Protein AF-W4UXZ5-F1 (afdb_monomer_lite)

Secondary structure (DSSP, 8-state):
-PPPPP-----------SPPPHHHHHHHHHHHHHHHHHHHT--HHHHHHHHHHHHHHHHHHTTTHHHHHHT-HHHHHHHHHHHHHHHHHHHHHS-HHHHHHHHT-HHHHS-EEEETTEEEETHHHH---TT--SSPPPTTTTT--STT-GGGGTT--TTTTS-TTSPPPSS---GGGSTTHHHHHHHHHTTPPPPTT--SPPTTSPPTT---------

Organism: NCBI:txid1445607

pLDDT: mean 84.51, std 17.16, range [31.11, 98.69]

Radius of gyration: 17.21 Å; chains: 1; bounding box: 48×38×48 Å

Foldseek 3Di:
DDDDDDFDDDDDPDDDDDQDDLVRLLLVLLLLLLVLCVVLVADLVLSQQLSLLSSLLSNLLRQLVLVVLQQQQQSVVSNLVSLLLSLQLNLLSDFAVSNVVQVVDCLNSVQWADDPSDIDGPVCSVVVPSPDGPDDRRPCSPPRQNPQPCVVPVNDGPSHPVPPVHHGDDDRDGLVPDPCVVVVCCVRYVVHDHDPPNNDDDPPGDGRRPTDPPDPDD

Structure (mmCIF, N/CA/C/O backbone):
data_AF-W4UXZ5-F1
#
_entry.id   AF-W4UXZ5-F1
#
loop_
_atom_site.group_PDB
_atom_site.id
_atom_site.type_symbol
_atom_site.label_atom_id
_atom_site.label_alt_id
_atom_site.label_comp_id
_atom_site.label_asym_id
_atom_site.label_entity_id
_atom_site.label_seq_id
_atom_site.pdbx_PDB_ins_code
_atom_site.Cartn_x
_atom_site.Cartn_y
_atom_site.Cartn_z
_atom_site.occupancy
_atom_site.B_iso_or_equiv
_atom_site.auth_seq_id
_atom_site.auth_comp_id
_atom_site.auth_asym_id
_atom_site.auth_atom_id
_atom_site.pdbx_PDB_model_num
ATOM 1 N N . MET A 1 1 ? -25.018 14.908 -2.083 1.00 31.11 1 MET A N 1
ATOM 2 C CA . MET A 1 1 ? -24.731 15.399 -3.451 1.00 31.11 1 MET A CA 1
ATOM 3 C C . MET A 1 1 ? -23.305 15.010 -3.825 1.00 31.11 1 MET A C 1
ATOM 5 O O . MET A 1 1 ? -22.377 15.521 -3.211 1.00 31.11 1 MET A O 1
ATOM 9 N N . LYS A 1 2 ? -23.121 14.055 -4.749 1.00 39.56 2 LYS A N 1
ATOM 10 C CA . LYS A 1 2 ? -21.793 13.658 -5.254 1.00 39.56 2 LYS A CA 1
ATOM 11 C C . LYS A 1 2 ? -21.285 14.753 -6.199 1.00 39.56 2 LYS A C 1
ATOM 13 O O . LYS A 1 2 ? -21.978 15.087 -7.153 1.00 39.56 2 LYS A O 1
ATOM 18 N N . LYS A 1 3 ? -20.119 15.335 -5.908 1.00 39.62 3 LYS A N 1
ATOM 19 C CA . LYS A 1 3 ? -19.463 16.334 -6.764 1.00 39.62 3 LYS A CA 1
ATOM 20 C C . LYS A 1 3 ? -18.434 15.623 -7.642 1.00 39.62 3 LYS A C 1
ATOM 22 O O . LYS A 1 3 ? -17.560 14.938 -7.121 1.00 39.62 3 LYS A O 1
ATOM 27 N N . TYR A 1 4 ? -18.574 15.766 -8.956 1.00 56.88 4 TYR A N 1
ATOM 28 C CA . TYR A 1 4 ? -17.607 15.300 -9.947 1.00 56.88 4 TYR A CA 1
ATOM 29 C C . TYR A 1 4 ? -16.312 16.112 -9.814 1.00 56.88 4 TYR A C 1
ATOM 31 O O . TYR A 1 4 ? -16.353 17.342 -9.765 1.00 56.88 4 TYR A O 1
ATOM 39 N N . LEU A 1 5 ? -15.179 15.419 -9.695 1.00 53.44 5 LEU A N 1
ATOM 40 C CA . LEU A 1 5 ? -13.863 16.015 -9.481 1.00 53.44 5 LEU A CA 1
ATOM 41 C C . LEU A 1 5 ? -13.197 16.303 -10.836 1.00 53.44 5 LEU A C 1
ATOM 43 O O . LEU A 1 5 ? -13.046 15.403 -11.659 1.00 53.44 5 LEU A O 1
ATOM 47 N N . PHE A 1 6 ? -12.796 17.556 -11.053 1.00 45.31 6 PHE A N 1
ATOM 48 C CA . PHE A 1 6 ? -11.954 17.969 -12.177 1.00 45.31 6 PHE A CA 1
ATOM 49 C C . PHE A 1 6 ? -10.515 17.471 -11.965 1.00 45.31 6 PHE A C 1
ATOM 51 O O . PHE A 1 6 ? -9.917 17.724 -10.919 1.00 45.31 6 PHE A O 1
ATOM 58 N N . ILE A 1 7 ? -9.956 16.781 -12.963 1.00 52.97 7 ILE A N 1
ATOM 59 C CA . ILE A 1 7 ? -8.572 16.287 -12.955 1.00 52.97 7 ILE A CA 1
ATOM 60 C C . ILE A 1 7 ? -7.648 17.409 -13.441 1.00 52.97 7 ILE A C 1
ATOM 62 O O . ILE A 1 7 ? -7.669 17.774 -14.614 1.00 52.97 7 ILE A O 1
ATOM 66 N N . LEU A 1 8 ? -6.815 17.934 -12.541 1.00 47.16 8 LEU A N 1
ATOM 67 C CA . LEU A 1 8 ? -5.667 18.771 -12.883 1.00 47.16 8 LEU A CA 1
ATOM 68 C C . LEU A 1 8 ? -4.413 17.886 -12.846 1.00 47.16 8 LEU A C 1
ATOM 70 O O . LEU A 1 8 ? -4.026 17.403 -11.781 1.00 47.16 8 LEU A O 1
ATOM 74 N N . PHE A 1 9 ? -3.777 17.660 -13.998 1.00 45.22 9 PHE A N 1
ATOM 75 C CA . PHE A 1 9 ? -2.478 16.986 -14.076 1.00 45.22 9 PHE A CA 1
ATOM 76 C C . PHE A 1 9 ? -1.402 17.905 -13.482 1.00 45.22 9 PHE A C 1
ATOM 78 O O . PHE A 1 9 ? -0.845 18.755 -14.171 1.00 45.22 9 PHE A O 1
ATOM 85 N N . MET A 1 10 ? -1.102 17.754 -12.192 1.00 43.78 10 MET A N 1
ATOM 86 C CA . MET A 1 10 ? 0.132 18.305 -11.635 1.00 43.78 10 MET A CA 1
ATOM 87 C C . MET A 1 10 ? 1.279 17.331 -11.895 1.00 43.78 10 MET A C 1
ATOM 89 O O . MET A 1 10 ? 1.198 16.153 -11.547 1.00 43.78 10 MET A O 1
ATOM 93 N N . ALA A 1 11 ? 2.354 17.838 -12.500 1.00 44.25 11 ALA A N 1
ATOM 94 C CA . ALA A 1 11 ? 3.611 17.122 -12.647 1.00 44.25 11 ALA A CA 1
ATOM 95 C C . ALA A 1 11 ? 4.180 16.821 -11.252 1.00 44.25 11 ALA A C 1
ATOM 97 O O . ALA A 1 11 ? 4.795 17.672 -10.609 1.00 44.25 11 ALA A O 1
ATOM 98 N N . VAL A 1 12 ? 3.933 15.608 -10.761 1.00 51.69 12 VAL A N 1
ATOM 99 C CA . VAL A 1 12 ? 4.543 15.114 -9.528 1.00 51.69 12 VAL A CA 1
ATOM 100 C C . VAL A 1 12 ? 6.040 14.964 -9.789 1.00 51.69 12 VAL A C 1
ATOM 102 O O . VAL A 1 12 ? 6.468 14.198 -10.653 1.00 51.69 12 VAL A O 1
ATOM 105 N N . THR A 1 13 ? 6.853 15.712 -9.049 1.00 43.16 13 THR A N 1
ATOM 106 C CA . THR A 1 13 ? 8.310 15.593 -9.062 1.00 43.16 13 THR A CA 1
ATOM 107 C C . THR A 1 13 ? 8.723 14.269 -8.419 1.00 43.16 13 THR A C 1
ATOM 109 O O . THR A 1 13 ? 8.947 14.175 -7.214 1.00 43.16 13 THR A O 1
ATOM 112 N N . THR A 1 14 ? 8.821 13.209 -9.221 1.00 46.62 14 THR A N 1
ATOM 113 C CA . THR A 1 14 ? 9.394 11.931 -8.779 1.00 46.62 14 THR A CA 1
ATOM 114 C C . THR A 1 14 ? 10.875 11.870 -9.141 1.00 46.62 14 THR A C 1
ATOM 116 O O . THR A 1 14 ? 11.237 11.801 -10.318 1.00 46.62 14 THR A O 1
ATOM 119 N N . THR A 1 15 ? 11.725 11.912 -8.118 1.00 40.06 15 THR A N 1
ATOM 120 C CA . THR A 1 15 ? 13.176 11.692 -8.190 1.00 40.06 15 THR A CA 1
ATOM 121 C C . THR A 1 15 ? 13.513 10.332 -8.805 1.00 40.06 15 THR A C 1
ATOM 123 O O . THR A 1 15 ? 12.852 9.337 -8.513 1.00 40.06 15 THR A O 1
ATOM 126 N N . ALA A 1 16 ? 14.546 10.300 -9.647 1.00 40.12 16 ALA A N 1
ATOM 127 C CA . ALA A 1 16 ? 15.003 9.114 -10.359 1.00 40.12 16 ALA A CA 1
ATOM 128 C C . ALA A 1 16 ? 15.613 8.035 -9.433 1.00 40.12 16 ALA A C 1
ATOM 130 O O . ALA A 1 16 ? 16.536 8.296 -8.670 1.00 40.12 16 ALA A O 1
ATOM 131 N N . MET A 1 17 ? 15.015 6.848 -9.539 1.00 51.91 17 MET A N 1
ATOM 132 C CA . MET A 1 17 ? 15.474 5.447 -9.453 1.00 51.91 17 MET A CA 1
ATOM 133 C C . MET A 1 17 ? 16.865 5.132 -8.866 1.00 51.91 17 MET A C 1
ATOM 135 O O . MET A 1 17 ? 17.830 4.870 -9.580 1.00 51.91 17 MET A O 1
ATOM 139 N N . ALA A 1 18 ? 16.891 5.093 -7.534 1.00 54.19 18 ALA A N 1
ATOM 140 C CA . ALA A 1 18 ? 17.617 4.136 -6.702 1.00 54.19 18 ALA A CA 1
ATOM 141 C C . ALA A 1 18 ? 16.619 3.635 -5.633 1.00 54.19 18 ALA A C 1
ATOM 143 O O . ALA A 1 18 ? 15.600 4.297 -5.400 1.00 54.19 18 ALA A O 1
ATOM 144 N N . GLY A 1 19 ? 16.876 2.486 -4.996 1.00 64.00 19 GLY A N 1
ATOM 145 C CA . GLY A 1 19 ? 15.975 1.904 -3.992 1.00 64.00 19 GLY A CA 1
ATOM 146 C C . GLY A 1 19 ? 15.483 2.930 -2.962 1.00 64.00 19 GLY A C 1
ATOM 147 O O . GLY A 1 19 ? 16.244 3.769 -2.473 1.00 64.00 19 GLY A O 1
ATOM 148 N N . MET A 1 20 ? 14.184 2.906 -2.653 1.00 81.50 20 MET A N 1
ATOM 149 C CA . MET A 1 20 ? 13.570 3.908 -1.776 1.00 81.50 20 MET A CA 1
ATOM 150 C C . MET A 1 20 ? 14.211 3.898 -0.378 1.00 81.50 20 MET A C 1
ATOM 152 O O . MET A 1 20 ? 14.240 2.864 0.289 1.00 81.50 20 MET A O 1
ATOM 156 N N . SER A 1 21 ? 14.657 5.059 0.116 1.00 88.44 21 SER A N 1
ATOM 157 C CA . SER A 1 21 ? 15.177 5.161 1.487 1.00 88.44 21 SER A CA 1
ATOM 158 C C . SER A 1 21 ? 14.100 4.825 2.522 1.00 88.44 21 SER A C 1
ATOM 160 O O . SER A 1 21 ? 12.914 5.086 2.311 1.00 88.44 21 SER A O 1
ATOM 162 N N . THR A 1 22 ? 14.495 4.316 3.691 1.00 89.69 22 THR A N 1
ATOM 163 C CA . THR A 1 22 ? 13.553 3.965 4.772 1.00 89.69 22 THR A CA 1
ATOM 164 C C . THR A 1 22 ? 12.664 5.148 5.188 1.00 89.69 22 THR A C 1
ATOM 166 O O . THR A 1 22 ? 11.472 4.980 5.426 1.00 89.69 22 THR A O 1
ATOM 169 N N . SER A 1 23 ? 13.199 6.375 5.205 1.00 91.75 23 SER A N 1
ATOM 170 C CA . SER A 1 23 ? 12.412 7.589 5.489 1.00 91.75 23 SER A CA 1
ATOM 171 C C . SER A 1 23 ? 11.342 7.855 4.426 1.00 91.75 23 SER A C 1
ATOM 173 O O . SER A 1 23 ? 10.215 8.233 4.756 1.00 91.75 23 SER A O 1
ATOM 175 N N . LYS A 1 24 ? 11.670 7.632 3.147 1.00 93.06 24 LYS A N 1
ATOM 176 C CA . LYS A 1 24 ? 10.707 7.763 2.053 1.00 93.06 24 LYS A CA 1
ATOM 177 C C . LYS A 1 24 ? 9.651 6.656 2.134 1.00 93.06 24 LYS A C 1
ATOM 179 O O . LYS A 1 24 ? 8.480 7.007 2.078 1.00 93.06 24 LYS A O 1
ATOM 184 N N . VAL A 1 25 ? 10.027 5.400 2.413 1.00 94.38 25 VAL A N 1
ATOM 185 C CA . VAL A 1 25 ? 9.072 4.294 2.652 1.00 94.38 25 VAL A CA 1
ATOM 186 C C . VAL A 1 25 ? 8.046 4.695 3.709 1.00 94.38 25 VAL A C 1
ATOM 188 O O . VAL A 1 25 ? 6.859 4.726 3.415 1.00 94.38 25 VAL A O 1
ATOM 191 N N . ARG A 1 26 ? 8.492 5.130 4.895 1.00 95.75 26 ARG A N 1
ATOM 192 C CA . ARG A 1 26 ? 7.592 5.558 5.983 1.00 95.75 26 ARG A CA 1
ATOM 193 C C . ARG A 1 26 ? 6.603 6.643 5.542 1.00 95.75 26 ARG A C 1
ATOM 195 O O . ARG A 1 26 ? 5.417 6.558 5.858 1.00 95.75 26 ARG A O 1
ATOM 202 N N . LYS A 1 27 ? 7.070 7.656 4.803 1.00 96.06 27 LYS A N 1
ATOM 203 C CA . LYS A 1 27 ? 6.219 8.754 4.306 1.00 96.06 27 LYS A CA 1
ATOM 204 C C . LYS A 1 27 ? 5.160 8.259 3.321 1.00 96.06 27 LYS A C 1
ATOM 206 O O . LYS A 1 27 ? 3.990 8.593 3.495 1.00 96.06 27 LYS A O 1
ATOM 211 N N . GLU A 1 28 ? 5.563 7.462 2.332 1.00 96.56 28 GLU A N 1
ATOM 212 C CA . GLU A 1 28 ? 4.653 6.896 1.328 1.00 96.56 28 GLU A CA 1
ATOM 213 C C . GLU A 1 28 ? 3.622 5.965 1.975 1.00 96.56 28 GLU A C 1
ATOM 215 O O . GLU A 1 28 ? 2.421 6.099 1.740 1.00 96.56 28 GLU A O 1
ATOM 220 N N . THR A 1 29 ? 4.074 5.085 2.871 1.00 97.69 29 THR A N 1
ATOM 221 C CA . THR A 1 29 ? 3.210 4.188 3.640 1.00 97.69 29 THR A CA 1
ATOM 222 C C . THR A 1 29 ? 2.187 4.962 4.459 1.00 97.69 29 THR A C 1
ATOM 224 O O . THR A 1 29 ? 0.998 4.636 4.428 1.00 97.69 29 THR A O 1
ATOM 227 N N . ARG A 1 30 ? 2.620 5.997 5.191 1.00 97.94 30 ARG A N 1
ATOM 228 C CA . ARG A 1 30 ? 1.707 6.807 6.003 1.00 97.94 30 ARG A CA 1
ATOM 229 C C . ARG A 1 30 ? 0.666 7.486 5.127 1.00 97.94 30 ARG A C 1
ATOM 231 O O . ARG A 1 30 ? -0.503 7.467 5.486 1.00 97.94 30 ARG A O 1
ATOM 238 N N . PHE A 1 31 ? 1.071 8.066 3.998 1.00 98.44 31 PHE A N 1
ATOM 239 C CA . PHE A 1 31 ? 0.134 8.738 3.102 1.00 98.44 31 PHE A CA 1
ATOM 240 C C . PHE A 1 31 ? -0.907 7.766 2.538 1.00 98.44 31 PHE A C 1
ATOM 242 O O . PHE A 1 31 ? -2.101 8.038 2.629 1.00 98.44 31 PHE A O 1
ATOM 249 N N . LEU A 1 32 ? -0.475 6.604 2.041 1.00 98.56 32 LEU A N 1
ATOM 250 C CA . LEU A 1 32 ? -1.381 5.560 1.558 1.00 98.56 32 LEU A CA 1
ATOM 251 C C . LEU A 1 32 ? -2.368 5.118 2.649 1.00 98.56 32 LEU A C 1
ATOM 253 O O . LEU A 1 32 ? -3.574 5.064 2.414 1.00 98.56 32 LEU A O 1
ATOM 257 N N . THR A 1 33 ? -1.860 4.847 3.851 1.00 98.62 33 THR A N 1
ATOM 258 C CA . THR A 1 33 ? -2.673 4.340 4.966 1.00 98.62 33 THR A CA 1
ATOM 259 C C . THR A 1 33 ? -3.645 5.396 5.492 1.00 98.62 33 THR A C 1
ATOM 261 O O . THR A 1 33 ? -4.779 5.064 5.812 1.00 98.62 33 THR A O 1
ATOM 264 N N . ASP A 1 34 ? -3.251 6.670 5.531 1.00 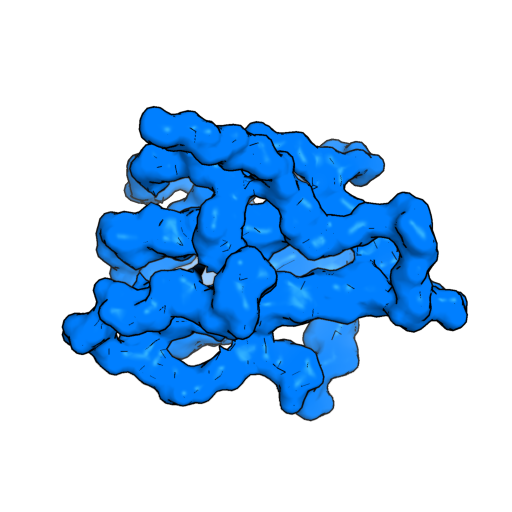98.69 34 ASP A N 1
ATOM 265 C CA . ASP A 1 34 ? -4.128 7.787 5.910 1.00 98.69 34 ASP A CA 1
ATOM 266 C C . ASP A 1 34 ? -5.343 7.896 4.979 1.00 98.69 34 ASP A C 1
ATOM 268 O O . ASP A 1 34 ? -6.471 8.072 5.441 1.00 98.69 34 ASP A O 1
ATOM 272 N N . LYS A 1 35 ? -5.135 7.722 3.667 1.00 98.62 35 LYS A N 1
ATOM 273 C CA . LYS A 1 35 ? -6.236 7.713 2.691 1.00 98.62 35 LYS A CA 1
ATOM 274 C C . LYS A 1 35 ? -7.105 6.472 2.813 1.00 98.62 35 LYS A C 1
ATOM 276 O O . LYS A 1 35 ? -8.325 6.597 2.768 1.00 98.62 35 LYS A O 1
ATOM 281 N N . MET A 1 36 ? -6.504 5.307 3.054 1.00 98.69 36 MET A N 1
ATOM 282 C CA . MET A 1 36 ? -7.267 4.094 3.361 1.00 98.69 36 MET A CA 1
ATOM 283 C C . MET A 1 36 ? -8.122 4.279 4.616 1.00 98.69 36 MET A C 1
ATOM 285 O O . MET A 1 36 ? -9.289 3.911 4.597 1.00 98.69 36 MET A O 1
ATOM 289 N N . ALA A 1 37 ? -7.585 4.888 5.675 1.00 98.69 37 ALA A N 1
ATOM 290 C CA . ALA A 1 37 ? -8.326 5.158 6.902 1.00 98.69 37 ALA A CA 1
ATOM 291 C C . ALA A 1 37 ? -9.506 6.099 6.678 1.00 98.69 37 ALA A C 1
ATOM 293 O O . ALA A 1 37 ? -10.610 5.810 7.134 1.00 98.69 37 ALA A O 1
ATOM 294 N N . TYR A 1 38 ? -9.281 7.177 5.926 1.00 98.50 38 TYR A N 1
ATOM 295 C CA . TYR A 1 38 ? -10.313 8.160 5.616 1.00 98.50 38 TYR A CA 1
ATOM 296 C C . TYR A 1 38 ? -11.454 7.554 4.806 1.00 98.50 38 TYR A C 1
ATOM 298 O O . TYR A 1 38 ? -12.623 7.753 5.122 1.00 98.50 38 TYR A O 1
ATOM 306 N N . GLU A 1 39 ? -11.123 6.806 3.756 1.00 98.56 39 GLU A N 1
ATOM 307 C CA . GLU A 1 39 ? -12.151 6.247 2.895 1.00 98.56 39 GLU A CA 1
ATOM 308 C C . GLU A 1 39 ? -12.820 5.035 3.524 1.00 98.56 39 GLU A C 1
ATOM 310 O O . GLU A 1 39 ? -14.041 4.939 3.500 1.00 98.56 39 GLU A O 1
ATOM 315 N N . LEU A 1 40 ? -12.063 4.107 4.102 1.00 98.62 40 LEU A N 1
ATOM 316 C CA . LEU A 1 40 ? -12.593 2.841 4.605 1.00 98.62 40 LEU A CA 1
ATOM 317 C C . LEU A 1 40 ? -13.155 2.940 6.027 1.00 98.62 40 LEU A C 1
ATOM 319 O O . LEU A 1 40 ? -13.660 1.936 6.522 1.00 98.62 40 LEU A O 1
ATOM 323 N N . ASP A 1 41 ? -13.119 4.123 6.644 1.00 98.25 41 ASP A N 1
ATOM 324 C CA . ASP A 1 41 ? -13.577 4.352 8.018 1.00 98.25 41 ASP A CA 1
ATOM 325 C C . ASP A 1 41 ? -12.872 3.398 9.000 1.00 98.25 41 ASP A C 1
ATOM 327 O O . ASP A 1 41 ? -13.488 2.586 9.692 1.00 98.25 41 ASP A O 1
ATOM 331 N N . LEU A 1 42 ? -11.533 3.399 8.955 1.00 98.56 42 LEU A N 1
ATOM 332 C CA . LEU A 1 42 ? -10.725 2.527 9.809 1.00 98.56 42 LEU A CA 1
ATOM 333 C C . LEU A 1 42 ? -10.676 3.079 11.233 1.00 98.56 42 LEU A C 1
ATOM 335 O O . LEU A 1 42 ? -10.380 4.255 11.446 1.00 98.56 42 LEU A O 1
ATOM 339 N N . ASN A 1 43 ? -10.873 2.204 12.218 1.00 97.31 43 ASN A N 1
ATOM 340 C CA . ASN A 1 43 ? -10.594 2.559 13.608 1.00 97.31 43 ASN A CA 1
ATOM 341 C C . ASN A 1 43 ? -9.077 2.639 13.876 1.00 97.31 43 ASN A C 1
ATOM 343 O O . ASN A 1 43 ? -8.256 2.213 13.062 1.00 97.31 43 ASN A O 1
ATOM 347 N N . THR A 1 44 ? -8.694 3.153 15.046 1.00 97.56 44 THR A N 1
ATOM 348 C CA . THR A 1 44 ? -7.285 3.360 15.419 1.00 97.56 44 THR A CA 1
ATOM 349 C C . THR A 1 44 ? -6.435 2.090 15.329 1.00 97.56 44 THR A C 1
ATOM 351 O O . THR A 1 44 ? -5.309 2.153 14.837 1.00 97.56 44 THR A O 1
ATOM 354 N N . SER A 1 45 ? -6.947 0.939 15.773 1.00 97.12 45 SER A N 1
ATOM 355 C CA . SER A 1 45 ? -6.204 -0.326 15.694 1.00 97.12 45 SER A CA 1
ATOM 356 C C . SER A 1 45 ? -6.008 -0.754 14.242 1.00 97.12 45 SER A C 1
ATOM 358 O O . SER A 1 45 ? -4.879 -1.016 13.833 1.00 97.12 45 SER A O 1
ATOM 360 N N . GLN A 1 46 ? -7.074 -0.708 13.434 1.00 98.31 46 GLN A N 1
ATOM 361 C CA . GLN A 1 46 ? -7.001 -1.025 12.006 1.00 98.31 46 GLN A CA 1
ATOM 362 C C . GLN A 1 46 ? -6.036 -0.099 11.261 1.00 98.31 46 GLN A C 1
ATOM 364 O O . GLN A 1 46 ? -5.306 -0.555 10.389 1.00 98.31 46 GLN A O 1
ATOM 369 N N . TYR A 1 47 ? -6.012 1.193 11.599 1.00 98.56 47 TYR A N 1
ATOM 370 C CA . TYR A 1 47 ? -5.095 2.166 11.006 1.00 98.56 47 TYR A CA 1
ATOM 371 C C . TYR A 1 47 ? -3.625 1.832 11.295 1.00 98.56 47 TYR A C 1
ATOM 373 O O . TYR A 1 47 ? -2.796 1.889 10.384 1.00 98.56 47 TYR A O 1
ATOM 381 N N . ASN A 1 48 ? -3.297 1.453 12.534 1.00 98.19 48 ASN A N 1
ATOM 382 C CA . ASN A 1 48 ? -1.934 1.062 12.900 1.00 98.19 48 ASN A CA 1
ATOM 383 C C . ASN A 1 48 ? -1.509 -0.239 12.203 1.00 98.19 48 ASN A C 1
ATOM 385 O O . ASN A 1 48 ? -0.445 -0.270 11.588 1.00 98.19 48 ASN A O 1
ATOM 389 N N . ASP A 1 49 ? -2.355 -1.269 12.218 1.00 98.19 49 ASP A N 1
ATOM 390 C CA . ASP A 1 49 ? -2.029 -2.560 11.598 1.00 98.19 49 ASP A CA 1
ATOM 391 C C . ASP A 1 49 ? -1.967 -2.451 10.063 1.00 98.19 49 ASP A C 1
ATOM 393 O O . ASP A 1 49 ? -1.073 -3.001 9.421 1.00 98.19 49 ASP A O 1
ATOM 397 N N . ALA A 1 50 ? -2.855 -1.661 9.446 1.00 98.50 50 ALA A N 1
ATOM 398 C CA . ALA A 1 50 ? -2.788 -1.383 8.012 1.00 98.50 50 ALA A CA 1
ATOM 399 C C . ALA A 1 50 ? -1.516 -0.610 7.628 1.00 98.50 50 ALA A C 1
ATOM 401 O O . ALA A 1 50 ? -0.983 -0.829 6.538 1.00 98.50 50 ALA A O 1
ATOM 402 N N . TYR A 1 51 ? -1.008 0.272 8.499 1.00 98.50 51 TYR A N 1
ATOM 403 C CA . TYR A 1 51 ? 0.269 0.949 8.269 1.00 98.50 51 TYR A CA 1
ATOM 404 C C . TYR A 1 51 ? 1.422 -0.053 8.205 1.00 98.50 51 TYR A C 1
ATOM 406 O O . TYR A 1 51 ? 2.239 0.034 7.293 1.00 98.50 51 TYR A O 1
ATOM 414 N N . GLU A 1 52 ? 1.481 -1.008 9.128 1.00 97.94 52 GLU A N 1
ATOM 415 C CA . GLU A 1 52 ? 2.523 -2.039 9.149 1.00 97.94 52 GLU A CA 1
ATOM 416 C C . GLU A 1 52 ? 2.473 -2.932 7.905 1.00 97.94 52 GLU A C 1
ATOM 418 O O . GLU A 1 52 ? 3.485 -3.094 7.227 1.00 97.94 52 GLU A O 1
ATOM 423 N N . ILE A 1 53 ? 1.283 -3.404 7.520 1.00 98.00 53 ILE A N 1
ATOM 424 C CA . ILE A 1 53 ? 1.098 -4.223 6.311 1.00 98.00 53 ILE A CA 1
ATOM 425 C C . ILE A 1 53 ? 1.515 -3.453 5.049 1.00 98.00 53 ILE A C 1
ATOM 427 O O . ILE A 1 53 ? 2.210 -3.973 4.171 1.00 98.00 53 ILE A O 1
ATOM 431 N N . ASN A 1 54 ? 1.112 -2.183 4.944 1.00 98.25 54 ASN A N 1
ATOM 432 C CA . ASN A 1 54 ? 1.519 -1.322 3.835 1.00 98.25 54 ASN A CA 1
ATOM 433 C C . ASN A 1 54 ? 3.027 -1.028 3.860 1.00 98.25 54 ASN A C 1
ATOM 435 O O . ASN A 1 54 ? 3.635 -0.887 2.795 1.00 98.25 54 ASN A O 1
ATOM 439 N N . TYR A 1 55 ? 3.629 -0.905 5.046 1.00 97.44 55 TYR A N 1
ATOM 440 C CA . TYR A 1 55 ? 5.068 -0.716 5.208 1.00 97.44 55 TYR A CA 1
ATOM 441 C C . TYR A 1 55 ? 5.811 -1.928 4.667 1.00 97.44 55 TYR A C 1
ATOM 443 O O . TYR A 1 55 ?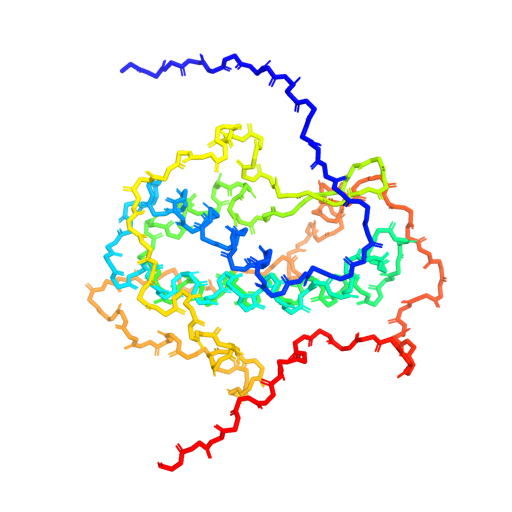 6.706 -1.762 3.843 1.00 97.44 55 TYR A O 1
ATOM 451 N N . ASP A 1 56 ? 5.398 -3.127 5.067 1.00 95.88 56 ASP A N 1
ATOM 452 C CA . ASP A 1 56 ? 6.041 -4.373 4.665 1.00 95.88 56 ASP A CA 1
ATOM 453 C C . ASP A 1 56 ? 6.011 -4.574 3.158 1.00 95.88 56 ASP A C 1
ATOM 455 O O . ASP A 1 56 ? 7.029 -4.890 2.536 1.00 95.88 56 ASP A O 1
ATOM 459 N N . PHE A 1 57 ? 4.862 -4.295 2.544 1.00 96.31 57 PHE A N 1
ATOM 460 C CA . PHE A 1 57 ? 4.737 -4.307 1.096 1.00 96.31 57 PHE A CA 1
ATOM 461 C C . PHE A 1 57 ? 5.692 -3.316 0.427 1.00 96.31 57 PHE A C 1
ATOM 463 O O . PHE A 1 57 ? 6.519 -3.720 -0.386 1.00 96.31 57 PHE A O 1
ATOM 470 N N . ILE A 1 58 ? 5.619 -2.026 0.773 1.00 95.81 58 ILE A N 1
ATOM 471 C CA . ILE A 1 58 ? 6.426 -0.991 0.106 1.00 95.81 58 ILE A CA 1
ATOM 472 C C . ILE A 1 58 ? 7.919 -1.243 0.337 1.00 95.81 58 ILE A C 1
ATOM 474 O O . ILE A 1 58 ? 8.725 -1.085 -0.581 1.00 95.81 58 ILE A O 1
ATOM 478 N N . TYR A 1 59 ? 8.294 -1.658 1.546 1.00 93.69 59 TYR A N 1
ATOM 479 C CA . TYR A 1 59 ? 9.672 -1.963 1.893 1.00 93.69 59 TYR A CA 1
ATOM 480 C C . TYR A 1 59 ? 10.191 -3.183 1.126 1.00 93.69 59 TYR A C 1
ATOM 482 O O . TYR A 1 59 ? 11.295 -3.127 0.586 1.00 93.69 59 TYR A O 1
ATOM 490 N N . SER A 1 60 ? 9.402 -4.259 1.027 1.00 92.50 60 SER A N 1
ATOM 491 C CA . SER A 1 60 ? 9.815 -5.490 0.340 1.00 92.50 60 SER A CA 1
ATOM 492 C C . SER A 1 60 ? 10.061 -5.282 -1.155 1.00 92.50 60 SER A C 1
ATOM 494 O O . SER A 1 60 ? 10.990 -5.881 -1.698 1.00 92.50 60 SER A O 1
ATOM 496 N N . ILE A 1 61 ? 9.299 -4.396 -1.809 1.00 93.38 61 ILE A N 1
ATOM 497 C CA . ILE A 1 61 ? 9.427 -4.155 -3.253 1.00 93.38 61 ILE A CA 1
ATOM 498 C C . ILE A 1 61 ? 10.425 -3.045 -3.617 1.00 93.38 61 ILE A C 1
ATOM 500 O O . ILE A 1 61 ? 10.826 -2.929 -4.777 1.00 93.38 61 ILE A O 1
ATOM 504 N N . ARG A 1 62 ? 10.853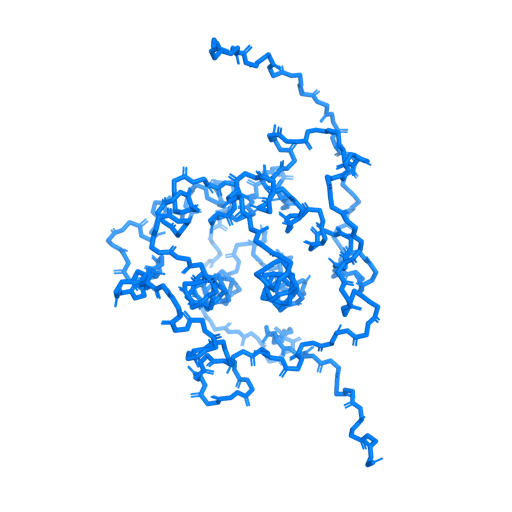 -2.214 -2.655 1.00 90.62 62 ARG A N 1
ATOM 505 C CA . ARG A 1 62 ? 11.598 -0.966 -2.927 1.00 90.62 62 ARG A CA 1
ATOM 506 C C . ARG A 1 62 ? 12.876 -1.137 -3.754 1.00 90.62 62 ARG A C 1
ATOM 508 O O . ARG A 1 62 ? 13.271 -0.197 -4.432 1.00 90.62 62 ARG A O 1
ATOM 515 N N . ASN A 1 63 ? 13.512 -2.307 -3.670 1.00 89.50 63 ASN A N 1
ATOM 516 C CA . ASN A 1 63 ? 14.775 -2.621 -4.345 1.00 89.50 63 ASN A CA 1
ATOM 517 C C . ASN A 1 63 ? 14.587 -3.426 -5.642 1.00 89.50 63 ASN A C 1
ATOM 519 O O . ASN A 1 63 ? 15.539 -3.572 -6.404 1.00 89.50 63 ASN A O 1
ATOM 523 N N . ILE A 1 64 ? 13.383 -3.947 -5.901 1.00 91.88 64 ILE A N 1
ATOM 524 C CA . ILE A 1 64 ? 13.086 -4.736 -7.107 1.00 91.88 64 ILE A CA 1
ATOM 525 C C . ILE A 1 64 ? 12.344 -3.924 -8.175 1.00 91.88 64 ILE A C 1
ATOM 527 O O . ILE A 1 64 ? 12.350 -4.309 -9.341 1.00 91.88 64 ILE A O 1
ATOM 531 N N . MET A 1 65 ? 11.743 -2.780 -7.820 1.00 92.12 65 MET A N 1
ATOM 532 C CA . MET A 1 65 ? 10.958 -1.972 -8.764 1.00 92.12 65 MET A CA 1
ATOM 533 C C . MET A 1 65 ? 11.759 -1.494 -9.984 1.00 92.12 65 MET A C 1
ATOM 535 O O . MET A 1 65 ? 11.193 -1.366 -11.068 1.00 92.12 65 MET A O 1
ATOM 539 N N . ASP A 1 66 ? 13.070 -1.289 -9.854 1.00 90.44 66 ASP A N 1
ATOM 540 C CA . ASP A 1 66 ? 13.941 -0.957 -10.987 1.00 90.44 66 ASP A CA 1
ATOM 541 C C . ASP A 1 66 ? 13.988 -2.086 -12.025 1.00 90.44 66 ASP A C 1
ATOM 543 O O . ASP A 1 66 ? 13.988 -1.829 -13.229 1.00 90.44 66 ASP A O 1
ATOM 547 N N . TYR A 1 67 ? 13.975 -3.338 -11.571 1.00 92.19 67 TYR A N 1
ATOM 548 C CA . TYR A 1 67 ? 13.926 -4.517 -12.432 1.00 92.19 67 TYR A CA 1
ATOM 549 C C . TYR A 1 67 ? 12.530 -4.699 -13.041 1.00 92.19 67 TYR A C 1
ATOM 551 O O . TYR A 1 67 ? 12.420 -4.995 -14.231 1.00 92.19 67 TYR A O 1
ATOM 559 N N . VAL A 1 68 ? 11.468 -4.411 -12.276 1.00 92.06 68 VAL A N 1
ATOM 560 C CA . VAL A 1 68 ? 10.088 -4.378 -12.795 1.00 92.06 68 VAL A CA 1
ATOM 561 C C . VAL A 1 68 ? 9.973 -3.385 -13.952 1.00 92.06 68 VAL A C 1
ATOM 563 O O . VAL A 1 68 ? 9.479 -3.745 -15.015 1.00 92.06 68 VAL A O 1
ATOM 566 N N . VAL A 1 69 ? 10.481 -2.158 -13.790 1.00 91.62 69 VAL A N 1
ATOM 567 C CA . VAL A 1 69 ? 10.470 -1.123 -14.841 1.00 91.62 69 VAL A CA 1
ATOM 568 C C . VAL A 1 69 ? 11.247 -1.554 -16.089 1.00 91.62 69 VAL A C 1
ATOM 570 O O . VAL A 1 69 ? 10.838 -1.225 -17.202 1.00 91.62 69 VAL A O 1
ATOM 573 N N . ARG A 1 70 ? 12.338 -2.314 -15.927 1.00 90.88 70 ARG A N 1
ATOM 574 C CA . ARG A 1 70 ? 13.133 -2.856 -17.044 1.00 90.88 70 ARG A CA 1
ATOM 575 C C . ARG A 1 70 ? 12.476 -4.031 -17.764 1.00 90.88 70 ARG A C 1
ATOM 577 O O . ARG A 1 70 ? 12.979 -4.419 -18.815 1.00 90.88 70 ARG A O 1
ATOM 584 N N . GLY A 1 71 ? 11.392 -4.589 -17.230 1.00 89.81 71 GLY A N 1
ATOM 585 C CA . GLY A 1 71 ? 10.714 -5.728 -17.842 1.00 89.81 71 GLY A CA 1
ATOM 586 C C . GLY A 1 71 ? 11.166 -7.095 -17.349 1.00 89.81 71 GLY A C 1
ATOM 587 O O . GLY A 1 71 ? 10.848 -8.085 -17.998 1.00 89.81 71 GLY A O 1
ATOM 588 N N . GLU A 1 72 ? 11.908 -7.166 -16.246 1.00 91.75 72 GLU A N 1
ATOM 589 C CA . GLU A 1 72 ? 12.438 -8.426 -15.720 1.00 91.75 72 GLU A CA 1
ATOM 590 C C . GLU A 1 72 ? 11.307 -9.261 -15.096 1.00 91.75 72 GLU A C 1
ATOM 592 O O . GLU A 1 72 ? 10.613 -8.818 -14.174 1.00 91.75 72 GLU A O 1
ATOM 597 N N . GLU A 1 73 ? 11.099 -10.472 -15.611 1.00 90.06 73 GLU A N 1
ATOM 598 C CA . GLU A 1 73 ? 9.946 -11.306 -15.267 1.00 90.06 73 GLU A CA 1
ATOM 599 C C . GLU A 1 73 ? 9.968 -11.762 -13.803 1.00 90.06 73 GLU A C 1
ATOM 601 O O . GLU A 1 73 ? 8.935 -11.685 -13.131 1.00 90.06 73 GLU A O 1
ATOM 606 N N . TRP A 1 74 ? 11.134 -12.165 -13.288 1.00 91.56 74 TRP A N 1
ATOM 607 C CA . TRP A 1 74 ? 11.306 -12.565 -11.888 1.00 91.56 74 TRP A CA 1
ATOM 608 C C . TRP A 1 74 ? 10.861 -11.457 -10.917 1.00 91.56 74 TRP A C 1
ATOM 610 O O . TRP A 1 74 ? 10.122 -11.718 -9.970 1.00 91.56 74 TRP A O 1
ATOM 620 N N . ALA A 1 75 ? 11.222 -10.200 -11.198 1.00 92.62 75 ALA A N 1
ATOM 621 C CA . ALA A 1 75 ? 10.918 -9.064 -10.330 1.00 92.62 75 ALA A CA 1
ATOM 622 C C . ALA A 1 75 ? 9.426 -8.716 -10.343 1.00 92.62 75 ALA A C 1
ATOM 624 O O . ALA A 1 75 ? 8.854 -8.325 -9.326 1.00 92.62 75 ALA A O 1
ATOM 625 N N . MET A 1 76 ? 8.767 -8.874 -11.494 1.00 90.88 76 MET A N 1
ATOM 626 C CA . MET A 1 76 ? 7.313 -8.733 -11.576 1.00 90.88 76 MET A CA 1
ATOM 627 C C . MET A 1 76 ? 6.597 -9.818 -10.768 1.00 90.88 76 MET A C 1
ATOM 629 O O . MET A 1 76 ? 5.598 -9.524 -10.115 1.00 90.88 76 MET A O 1
ATOM 633 N N . ASN A 1 77 ? 7.093 -11.056 -10.803 1.00 89.38 77 ASN A N 1
ATOM 634 C CA . ASN A 1 77 ? 6.512 -12.150 -10.027 1.00 89.38 77 ASN A CA 1
ATOM 635 C C . ASN A 1 77 ? 6.643 -11.881 -8.517 1.00 89.38 77 ASN A C 1
ATOM 637 O O . ASN A 1 77 ? 5.649 -12.007 -7.802 1.00 89.38 77 ASN A O 1
ATOM 641 N N . ASP A 1 78 ? 7.806 -11.405 -8.057 1.00 91.88 78 ASP A N 1
ATOM 642 C CA . ASP A 1 78 ? 8.012 -10.997 -6.658 1.00 91.88 78 ASP A CA 1
ATOM 643 C C . ASP A 1 78 ? 7.093 -9.844 -6.237 1.00 91.88 78 ASP A C 1
ATOM 645 O O . ASP A 1 78 ? 6.546 -9.847 -5.134 1.00 91.88 78 ASP A O 1
ATOM 649 N N . TYR A 1 79 ? 6.902 -8.851 -7.113 1.00 93.88 79 TYR A N 1
ATOM 650 C CA . TYR A 1 79 ? 5.976 -7.749 -6.856 1.00 93.88 79 TYR A CA 1
ATOM 651 C C . TYR A 1 79 ? 4.555 -8.265 -6.605 1.00 93.88 79 TYR A C 1
ATOM 653 O O . TYR A 1 79 ? 3.924 -7.872 -5.622 1.00 93.88 79 TYR A O 1
ATOM 661 N N . TYR A 1 80 ? 4.049 -9.144 -7.477 1.00 92.31 80 TYR A N 1
ATOM 662 C CA . TYR A 1 80 ? 2.695 -9.679 -7.326 1.00 92.31 80 TYR A CA 1
ATOM 663 C C . TYR A 1 80 ? 2.571 -10.622 -6.134 1.00 92.31 80 TYR A C 1
ATOM 665 O O . TYR A 1 80 ? 1.520 -10.656 -5.505 1.00 92.31 80 TYR A O 1
ATOM 673 N N . GLU A 1 81 ? 3.636 -11.340 -5.774 1.00 91.56 81 GLU A N 1
ATOM 674 C CA . GLU A 1 81 ? 3.670 -12.104 -4.528 1.00 91.56 81 GLU A CA 1
ATOM 675 C C . GLU A 1 81 ? 3.522 -11.207 -3.300 1.00 91.56 81 GLU A C 1
ATOM 677 O O . GLU A 1 81 ? 2.651 -11.441 -2.461 1.00 91.56 81 GLU A O 1
ATOM 682 N N . ALA A 1 82 ? 4.326 -10.145 -3.222 1.00 93.56 82 ALA A N 1
ATOM 683 C CA . ALA A 1 82 ? 4.246 -9.179 -2.134 1.00 93.56 82 ALA A CA 1
ATOM 684 C C . ALA A 1 82 ? 2.867 -8.498 -2.086 1.00 93.56 82 ALA A C 1
ATOM 686 O O . ALA A 1 82 ? 2.329 -8.260 -1.002 1.00 93.56 82 ALA A O 1
ATOM 687 N N . LEU A 1 83 ? 2.274 -8.210 -3.249 1.00 94.75 83 LEU A N 1
ATOM 688 C CA . LEU A 1 83 ? 0.949 -7.603 -3.352 1.00 94.75 83 LEU A CA 1
ATOM 689 C C . LEU A 1 83 ? -0.159 -8.548 -2.867 1.00 94.75 83 LEU A C 1
ATOM 691 O O . LEU A 1 83 ? -1.030 -8.120 -2.110 1.00 94.75 83 LEU A O 1
ATOM 695 N N . ASP A 1 84 ? -0.106 -9.826 -3.242 1.00 93.31 84 ASP A N 1
ATOM 696 C CA . ASP A 1 84 ? -1.063 -10.840 -2.789 1.00 93.31 84 ASP A CA 1
ATOM 697 C C . ASP A 1 84 ? -0.962 -11.072 -1.274 1.00 93.31 84 ASP A C 1
ATOM 699 O O . ASP A 1 84 ? -1.987 -11.149 -0.593 1.00 93.31 84 ASP A O 1
ATOM 703 N N . ILE A 1 85 ? 0.259 -11.112 -0.725 1.00 93.81 85 ILE A N 1
ATOM 704 C CA . ILE A 1 85 ? 0.493 -11.191 0.726 1.00 93.81 85 ILE A CA 1
ATOM 705 C C . ILE A 1 85 ? -0.137 -9.991 1.431 1.00 93.81 85 ILE A C 1
ATOM 707 O O . ILE A 1 85 ? -0.959 -10.172 2.329 1.00 93.81 85 ILE A O 1
ATOM 711 N N . ARG A 1 86 ? 0.192 -8.771 0.987 1.00 96.25 86 ARG A N 1
ATOM 712 C CA . ARG A 1 86 ? -0.348 -7.526 1.548 1.00 96.25 86 ARG A CA 1
ATOM 713 C C . ARG A 1 86 ? -1.873 -7.527 1.543 1.00 96.25 86 ARG A C 1
ATOM 715 O O . ARG A 1 86 ? -2.505 -7.213 2.550 1.00 96.25 86 ARG A O 1
ATOM 722 N N . ASN A 1 87 ? -2.467 -7.854 0.401 1.00 96.44 87 ASN A N 1
ATOM 723 C CA . ASN A 1 87 ? -3.911 -7.796 0.220 1.00 96.44 87 ASN A CA 1
ATOM 724 C C . ASN A 1 87 ? -4.626 -8.871 1.049 1.00 96.44 87 ASN A C 1
ATOM 726 O O . ASN A 1 87 ? -5.730 -8.619 1.534 1.00 96.44 87 ASN A O 1
ATOM 730 N N . ASP A 1 88 ? -4.012 -10.035 1.269 1.00 95.44 88 ASP A N 1
ATOM 731 C CA . ASP A 1 88 ? -4.551 -11.043 2.184 1.00 95.44 88 ASP A CA 1
ATOM 732 C C . ASP A 1 88 ? -4.314 -10.701 3.666 1.00 95.44 88 ASP A C 1
ATOM 734 O O . ASP A 1 88 ? -5.150 -11.033 4.499 1.00 95.44 88 ASP A O 1
ATOM 738 N N . ASP A 1 89 ? -3.227 -10.018 4.032 1.00 96.94 89 ASP A N 1
ATOM 739 C CA . ASP A 1 89 ? -3.031 -9.525 5.404 1.00 96.94 89 ASP A CA 1
ATOM 740 C C . ASP A 1 89 ? -4.067 -8.452 5.767 1.00 96.94 89 ASP A C 1
ATOM 742 O O . ASP A 1 89 ? -4.700 -8.534 6.821 1.00 96.94 89 ASP A O 1
ATOM 746 N N . LEU A 1 90 ? -4.349 -7.514 4.854 1.00 97.94 90 LEU A N 1
ATOM 747 C CA . LEU A 1 90 ? -5.407 -6.511 5.043 1.00 97.94 90 LEU A CA 1
ATOM 748 C C . LEU A 1 90 ? -6.797 -7.146 5.216 1.00 97.94 90 LEU A C 1
ATOM 750 O O . LEU A 1 90 ? -7.652 -6.573 5.891 1.00 97.94 90 LEU A O 1
ATOM 754 N N . ARG A 1 91 ? -7.027 -8.346 4.667 1.00 97.06 91 ARG A N 1
ATOM 755 C CA . ARG A 1 91 ? -8.284 -9.096 4.834 1.00 97.06 91 ARG A CA 1
ATOM 756 C C . ARG A 1 91 ? -8.566 -9.459 6.289 1.00 97.06 91 ARG A C 1
ATOM 758 O O . ARG A 1 91 ? -9.729 -9.484 6.684 1.00 97.06 91 ARG A O 1
ATOM 765 N N . TRP A 1 92 ? -7.522 -9.732 7.070 1.00 97.06 92 TRP A N 1
ATOM 766 C CA . TRP A 1 92 ? -7.638 -10.044 8.497 1.00 97.06 92 TRP A CA 1
ATOM 767 C C . TRP A 1 92 ? -7.792 -8.800 9.373 1.00 97.06 92 TRP A C 1
ATOM 769 O O . TRP A 1 92 ? -8.241 -8.914 10.507 1.00 97.06 92 TRP A O 1
ATOM 779 N N . VAL A 1 93 ? -7.449 -7.617 8.860 1.00 98.25 93 VAL A N 1
ATOM 780 C CA . VAL A 1 93 ? -7.600 -6.341 9.578 1.00 98.25 93 VAL A CA 1
ATOM 781 C C . VAL A 1 93 ? -8.948 -5.687 9.276 1.00 98.25 93 VAL A C 1
ATOM 783 O O . VAL A 1 93 ? -9.544 -5.047 10.141 1.00 98.25 93 VAL A O 1
ATOM 786 N N . PHE A 1 94 ? -9.458 -5.833 8.056 1.00 98.25 94 PHE A N 1
ATOM 787 C CA . PHE A 1 94 ? -10.706 -5.209 7.624 1.00 98.25 94 PHE A CA 1
ATOM 788 C C . PHE A 1 94 ? -11.920 -6.100 7.886 1.00 98.25 94 PHE A C 1
ATOM 790 O O . PHE A 1 94 ? -11.864 -7.326 7.761 1.00 98.25 94 PHE A O 1
ATOM 797 N N . SER A 1 95 ? -13.0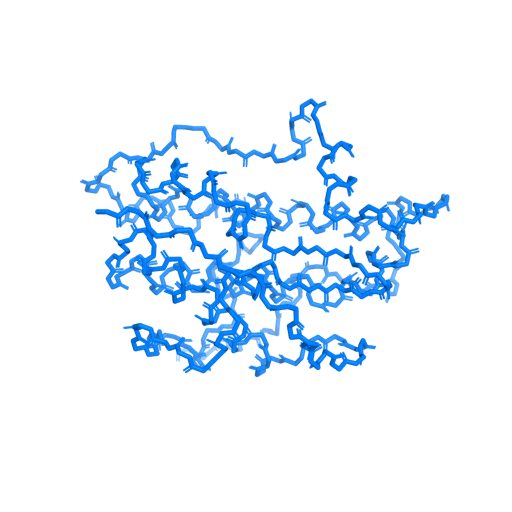49 -5.465 8.203 1.00 98.12 95 SER A N 1
ATOM 798 C CA . SER A 1 95 ? -14.351 -6.127 8.101 1.00 98.12 95 SER A CA 1
ATOM 799 C C . SER A 1 95 ? -14.655 -6.473 6.646 1.00 98.12 95 SER A C 1
ATOM 801 O O . SER A 1 95 ? -14.100 -5.877 5.719 1.00 98.12 95 SER A O 1
ATOM 803 N N . GLU A 1 96 ? -15.581 -7.400 6.420 1.00 97.06 96 GLU A N 1
ATOM 804 C CA . GLU A 1 96 ? -15.979 -7.792 5.067 1.00 97.06 96 GLU A CA 1
ATOM 805 C C . GLU A 1 96 ? -16.410 -6.590 4.205 1.00 97.06 96 GLU A C 1
ATOM 807 O O . GLU A 1 96 ? -16.000 -6.475 3.048 1.00 97.06 96 GLU A O 1
ATOM 812 N N . SER A 1 97 ? -17.190 -5.661 4.769 1.00 97.38 97 SER A N 1
ATOM 813 C CA . SER A 1 97 ? -17.638 -4.453 4.062 1.00 97.38 97 SER A CA 1
ATOM 814 C C . SER A 1 97 ? -16.463 -3.546 3.679 1.00 97.38 97 SER A C 1
ATOM 816 O O . SER A 1 97 ? -16.336 -3.139 2.522 1.00 97.38 97 SER A O 1
ATOM 818 N N . GLN A 1 98 ? -15.551 -3.285 4.622 1.00 98.50 98 GLN A N 1
ATOM 819 C CA . GLN A 1 98 ? -14.339 -2.499 4.371 1.00 98.50 98 GLN A CA 1
ATOM 820 C C . GLN A 1 98 ? -13.458 -3.159 3.303 1.00 98.50 98 GLN A C 1
ATOM 822 O O . GLN A 1 98 ? -12.980 -2.478 2.398 1.00 98.50 98 GLN A O 1
ATOM 827 N N . TYR A 1 99 ? -13.305 -4.484 3.350 1.00 98.12 99 TYR A N 1
ATOM 828 C CA . TYR A 1 99 ? -12.509 -5.226 2.377 1.00 98.12 99 TYR A CA 1
ATOM 829 C C . TYR A 1 99 ? -13.111 -5.170 0.967 1.00 98.12 99 TYR A C 1
ATOM 831 O O . TYR A 1 99 ? -12.394 -4.943 -0.003 1.00 98.12 99 TYR A O 1
ATOM 839 N N . ARG A 1 100 ? -14.438 -5.286 0.828 1.00 96.44 100 ARG A N 1
ATOM 840 C CA . ARG A 1 100 ? -15.117 -5.130 -0.474 1.00 96.44 100 ARG A CA 1
ATOM 841 C C . ARG A 1 100 ? -14.921 -3.731 -1.061 1.00 96.44 100 ARG A C 1
ATOM 843 O O . ARG A 1 100 ? -14.683 -3.599 -2.259 1.00 96.44 100 ARG A O 1
ATOM 850 N N . ARG A 1 101 ? -14.984 -2.691 -0.225 1.00 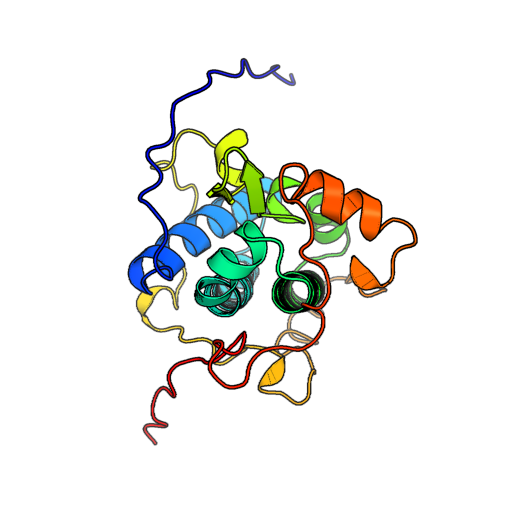97.69 101 ARG A N 1
ATOM 851 C CA . ARG A 1 101 ? -14.702 -1.307 -0.644 1.00 97.69 101 ARG A CA 1
ATOM 852 C C . ARG A 1 101 ? -13.241 -1.127 -1.050 1.00 97.69 101 ARG A C 1
ATOM 854 O O . ARG A 1 101 ? -12.976 -0.486 -2.059 1.00 97.69 101 ARG A O 1
ATOM 861 N N . PHE A 1 102 ? -12.319 -1.737 -0.306 1.00 97.56 102 PHE A N 1
ATOM 862 C CA . PHE A 1 102 ? -10.898 -1.786 -0.641 1.00 97.56 102 PHE A CA 1
ATOM 863 C C . PHE A 1 102 ? -10.655 -2.423 -2.016 1.00 97.56 102 PHE A C 1
ATOM 865 O O . PHE A 1 102 ? -9.993 -1.800 -2.839 1.00 97.56 102 PHE A O 1
ATOM 872 N N . LEU A 1 103 ? -11.250 -3.589 -2.305 1.00 94.12 103 LEU A N 1
ATOM 873 C CA . LEU A 1 103 ? -11.148 -4.247 -3.619 1.00 94.12 103 LEU A CA 1
ATOM 874 C C . LEU A 1 103 ? -11.699 -3.378 -4.765 1.00 94.12 103 LEU A C 1
ATOM 876 O O . LEU A 1 103 ? -11.186 -3.428 -5.877 1.00 94.12 103 LEU A O 1
ATOM 880 N N . GLY A 1 104 ? -12.725 -2.563 -4.499 1.00 93.56 104 GLY A N 1
ATOM 881 C CA . GLY A 1 104 ? -13.289 -1.621 -5.474 1.00 93.56 104 GLY A CA 1
ATOM 882 C C . GLY A 1 104 ? -12.469 -0.340 -5.685 1.00 93.56 104 GLY A C 1
ATOM 883 O O . GLY A 1 104 ? -12.774 0.431 -6.594 1.00 93.56 104 GLY A O 1
ATOM 884 N N . ALA A 1 105 ? -11.445 -0.092 -4.865 1.00 94.94 105 ALA A N 1
ATOM 885 C CA . ALA A 1 105 ? -10.596 1.092 -4.924 1.00 94.94 105 ALA A CA 1
ATOM 886 C C . ALA A 1 105 ? -9.207 0.722 -5.463 1.00 94.94 105 ALA A C 1
ATOM 888 O O . ALA A 1 105 ? -8.270 0.469 -4.705 1.00 94.94 105 ALA A O 1
ATOM 889 N N . ASP A 1 106 ? -9.053 0.734 -6.790 1.00 90.38 106 ASP A N 1
ATOM 890 C CA . ASP A 1 106 ? -7.821 0.330 -7.494 1.00 90.38 106 ASP A CA 1
ATOM 891 C C . ASP A 1 106 ? -6.541 0.989 -6.953 1.00 90.38 106 ASP A C 1
ATOM 893 O O . ASP A 1 106 ? -5.477 0.380 -6.913 1.00 90.38 106 ASP A O 1
ATOM 897 N N . TYR A 1 107 ? -6.636 2.232 -6.493 1.00 94.06 107 TYR A N 1
ATOM 898 C CA . TYR A 1 107 ? -5.519 3.002 -5.948 1.00 94.06 107 TYR A CA 1
ATOM 899 C C . TYR A 1 107 ? -5.088 2.584 -4.535 1.00 94.06 107 TYR A C 1
ATOM 901 O O . TYR A 1 107 ? -4.001 2.970 -4.099 1.00 94.06 107 TYR A O 1
ATOM 909 N N . PHE A 1 108 ? -5.892 1.775 -3.843 1.00 97.12 108 PHE A N 1
ATOM 910 C CA . PHE A 1 108 ? -5.503 1.061 -2.627 1.00 97.12 108 PHE A CA 1
ATOM 911 C C . PHE A 1 108 ? -5.181 -0.400 -2.904 1.00 97.12 108 PHE A C 1
ATOM 913 O O . PHE A 1 108 ? -4.208 -0.917 -2.351 1.00 97.12 108 PHE A O 1
ATOM 920 N N . TYR A 1 109 ? -5.993 -1.058 -3.730 1.00 95.06 109 TYR A N 1
ATOM 921 C CA . TYR A 1 109 ? -5.901 -2.487 -4.003 1.00 95.06 109 TYR A CA 1
ATOM 922 C C . TYR A 1 109 ? -4.683 -2.854 -4.863 1.00 95.06 109 TYR A C 1
ATOM 924 O O . TYR A 1 109 ? -3.977 -3.815 -4.555 1.00 95.06 109 TYR A O 1
ATOM 932 N N . ARG A 1 110 ? -4.376 -2.037 -5.878 1.00 93.50 110 ARG A N 1
ATOM 933 C CA . ARG A 1 110 ? -3.220 -2.168 -6.782 1.00 93.50 110 ARG A CA 1
ATOM 934 C C . ARG A 1 110 ? -2.407 -0.875 -6.729 1.00 93.50 110 ARG A C 1
ATOM 936 O O . ARG A 1 110 ? -2.430 -0.076 -7.662 1.00 93.50 110 ARG A O 1
ATOM 943 N N . PRO A 1 111 ? -1.716 -0.602 -5.613 1.00 94.25 111 PRO A N 1
ATOM 944 C CA . PRO A 1 111 ? -1.313 0.754 -5.252 1.00 94.25 111 PRO A CA 1
ATOM 945 C C . PRO A 1 111 ? -0.254 1.370 -6.173 1.00 94.25 111 PRO A C 1
ATOM 947 O O . PRO A 1 111 ? -0.040 2.577 -6.076 1.00 94.25 111 PRO A O 1
ATOM 950 N N . LEU A 1 112 ? 0.398 0.599 -7.053 1.00 92.94 112 LEU A N 1
ATOM 951 C CA . LEU A 1 112 ? 1.424 1.091 -7.976 1.00 92.94 112 LEU A CA 1
ATOM 952 C C . LEU A 1 112 ? 0.994 1.009 -9.442 1.00 92.94 112 LEU A C 1
ATOM 954 O O . LEU A 1 112 ? 0.180 0.174 -9.828 1.00 92.94 112 LEU A O 1
ATOM 958 N N . TYR A 1 113 ? 1.591 1.868 -10.262 1.00 90.00 113 TYR A N 1
ATOM 959 C CA . TYR A 1 113 ? 1.545 1.785 -11.719 1.00 90.00 113 TYR A CA 1
ATOM 960 C C . TYR A 1 113 ? 2.862 2.269 -12.331 1.00 90.00 113 TYR A C 1
ATOM 962 O O . TYR A 1 113 ? 3.594 3.030 -11.693 1.00 90.00 113 TYR A O 1
ATOM 970 N N . ILE A 1 114 ? 3.152 1.860 -13.566 1.00 89.88 114 ILE A N 1
ATOM 971 C CA . ILE A 1 114 ? 4.302 2.318 -14.351 1.00 89.88 114 ILE A CA 1
ATOM 972 C C . ILE A 1 114 ? 3.831 3.154 -15.537 1.00 89.88 114 ILE A C 1
ATOM 974 O O . ILE A 1 114 ? 2.916 2.772 -16.262 1.00 89.88 114 ILE A O 1
ATOM 978 N N . ASN A 1 115 ? 4.486 4.296 -15.735 1.00 83.44 115 ASN A N 1
ATOM 979 C CA . ASN A 1 115 ? 4.333 5.149 -16.905 1.00 83.44 115 ASN A CA 1
ATOM 980 C C . ASN A 1 115 ? 5.660 5.873 -17.192 1.00 83.44 115 ASN A C 1
ATOM 982 O O . ASN A 1 115 ? 6.354 6.288 -16.263 1.00 83.44 115 ASN A O 1
ATOM 986 N N . GLY A 1 116 ? 6.026 6.021 -18.467 1.00 81.94 116 GLY A N 1
ATOM 987 C CA . GLY A 1 116 ? 7.220 6.770 -18.879 1.00 81.94 116 GLY A CA 1
ATOM 988 C C . GLY A 1 116 ? 8.530 6.228 -18.295 1.00 81.94 116 GLY A C 1
ATOM 989 O O . GLY A 1 116 ? 9.411 7.007 -17.942 1.00 81.94 116 GLY A O 1
ATOM 990 N N . GLY A 1 117 ? 8.636 4.904 -18.121 1.00 84.06 117 GLY A N 1
ATOM 991 C CA . GLY A 1 117 ? 9.813 4.265 -17.522 1.00 84.06 117 GLY A CA 1
ATOM 992 C C . GLY A 1 117 ? 9.987 4.553 -16.027 1.00 84.06 117 GLY A C 1
ATOM 993 O O . GLY A 1 117 ? 11.098 4.464 -15.514 1.00 84.06 117 GLY A O 1
ATOM 994 N N . ARG A 1 118 ? 8.916 4.941 -15.324 1.00 85.69 118 ARG A N 1
ATOM 995 C CA . ARG A 1 118 ? 8.918 5.218 -13.881 1.00 85.69 118 ARG A CA 1
ATOM 996 C C . ARG A 1 118 ? 7.698 4.601 -13.224 1.00 85.69 118 ARG A C 1
ATOM 998 O O . ARG A 1 118 ? 6.628 4.551 -13.824 1.00 85.69 118 ARG A O 1
ATOM 1005 N N . TRP A 1 119 ? 7.840 4.182 -11.975 1.00 90.00 119 TRP A N 1
ATOM 1006 C CA . TRP A 1 119 ? 6.724 3.703 -11.169 1.00 90.00 119 TRP A CA 1
ATOM 1007 C C . TRP A 1 119 ? 6.226 4.795 -10.215 1.00 90.00 119 TRP A C 1
ATOM 1009 O O . TRP A 1 119 ? 6.990 5.656 -9.784 1.00 90.00 119 TRP A O 1
ATOM 1019 N N . ASN A 1 120 ? 4.934 4.770 -9.901 1.00 89.75 120 ASN A N 1
ATOM 1020 C CA . ASN A 1 120 ? 4.251 5.778 -9.094 1.00 89.75 120 ASN A CA 1
ATOM 1021 C C . ASN A 1 120 ? 3.161 5.130 -8.237 1.00 89.75 120 ASN A C 1
ATOM 1023 O O . ASN A 1 120 ? 2.586 4.115 -8.633 1.00 89.75 120 ASN A O 1
ATOM 1027 N N . PHE A 1 121 ? 2.815 5.749 -7.105 1.00 93.56 121 PHE A N 1
ATOM 1028 C CA . PHE A 1 121 ? 1.627 5.351 -6.354 1.00 93.56 121 PHE A CA 1
ATOM 1029 C C . PHE A 1 121 ? 0.357 5.916 -6.997 1.00 93.56 121 PHE A C 1
ATOM 1031 O O . PHE A 1 121 ? 0.251 7.120 -7.242 1.00 93.56 121 PHE A O 1
ATOM 1038 N N . ARG A 1 122 ? -0.643 5.057 -7.211 1.00 94.12 122 ARG A N 1
ATOM 1039 C CA . ARG A 1 122 ? -1.962 5.433 -7.742 1.00 94.12 122 ARG A CA 1
ATOM 1040 C C . ARG A 1 122 ? -2.726 6.371 -6.808 1.00 94.12 122 ARG A C 1
ATOM 1042 O O . ARG A 1 122 ? -3.508 7.183 -7.288 1.00 94.12 122 ARG A O 1
ATOM 1049 N N . VAL A 1 123 ? -2.480 6.308 -5.494 1.00 96.25 123 VAL A N 1
ATOM 1050 C CA . VAL A 1 123 ? -3.154 7.172 -4.507 1.00 96.25 123 VAL A CA 1
ATOM 1051 C C . VAL A 1 123 ? -2.978 8.664 -4.816 1.00 96.25 123 VAL A C 1
ATOM 1053 O O . VAL A 1 123 ? -3.894 9.444 -4.577 1.00 96.25 123 VAL A O 1
ATOM 1056 N N . TYR A 1 124 ? -1.860 9.062 -5.432 1.00 95.31 124 TYR A N 1
ATOM 1057 C CA . TYR A 1 124 ? -1.608 10.455 -5.812 1.00 95.31 124 TYR A CA 1
ATOM 1058 C C . TYR A 1 124 ? -2.473 10.963 -6.966 1.00 95.31 124 TYR A C 1
ATOM 1060 O O . TYR A 1 124 ? -2.640 12.172 -7.097 1.00 95.31 124 TYR A O 1
ATOM 1068 N N . ILE A 1 125 ? -3.055 10.068 -7.772 1.00 92.06 125 ILE A N 1
ATOM 1069 C CA . ILE A 1 125 ? -4.011 10.444 -8.823 1.00 92.06 125 ILE A CA 1
ATOM 1070 C C . ILE A 1 125 ? -5.300 10.974 -8.181 1.00 92.06 125 ILE A C 1
ATOM 1072 O O . ILE A 1 125 ? -5.859 11.967 -8.639 1.00 92.06 125 ILE A O 1
ATOM 1076 N N . ASN A 1 126 ? -5.732 10.353 -7.081 1.00 94.00 126 ASN A N 1
ATOM 1077 C CA . ASN A 1 126 ? -6.967 10.718 -6.386 1.00 94.00 126 ASN A CA 1
ATOM 1078 C C . ASN A 1 126 ? -6.744 11.747 -5.273 1.00 94.00 126 ASN A C 1
ATOM 1080 O O . ASN A 1 126 ? -7.647 12.514 -4.945 1.00 94.00 126 ASN A O 1
ATOM 1084 N N . TYR A 1 127 ? -5.532 11.795 -4.719 1.00 95.00 127 TYR A N 1
ATOM 1085 C CA . TYR A 1 127 ? -5.138 12.714 -3.657 1.00 95.00 127 TYR A CA 1
ATOM 1086 C C . TYR A 1 127 ? -3.902 13.526 -4.062 1.00 95.00 127 TYR A C 1
ATOM 1088 O O . TYR A 1 127 ? -2.796 13.256 -3.583 1.00 95.00 127 TYR A O 1
ATOM 1096 N N . PRO A 1 128 ? -4.070 14.557 -4.910 1.00 91.81 128 PRO A N 1
ATOM 1097 C CA . PRO A 1 128 ? -2.951 15.371 -5.384 1.00 91.81 128 PRO A CA 1
ATOM 1098 C C . PRO A 1 128 ? -2.343 16.251 -4.279 1.00 91.81 128 PRO A C 1
ATOM 1100 O O . PRO A 1 128 ? -1.168 16.611 -4.346 1.00 91.81 128 PRO A O 1
ATOM 1103 N N . ASN A 1 129 ? -3.109 16.593 -3.234 1.00 94.69 129 ASN A N 1
ATOM 1104 C CA . ASN A 1 129 ? -2.576 17.305 -2.074 1.00 94.69 129 ASN A CA 1
ATOM 1105 C C . ASN A 1 129 ? -1.855 16.335 -1.124 1.00 94.69 129 ASN A C 1
ATOM 1107 O O . ASN A 1 129 ? -2.436 15.813 -0.172 1.00 94.69 129 ASN A O 1
ATOM 1111 N N . THR A 1 130 ? -0.560 16.145 -1.365 1.00 92.75 130 THR A N 1
ATOM 1112 C CA . THR A 1 130 ? 0.306 15.221 -0.612 1.00 92.75 130 THR A CA 1
ATOM 1113 C C . THR A 1 130 ? 0.604 15.654 0.827 1.00 92.75 130 THR A C 1
ATOM 1115 O O . THR A 1 130 ? 1.203 14.900 1.592 1.00 92.75 130 THR A O 1
ATOM 1118 N N . ARG A 1 131 ? 0.201 16.872 1.215 1.00 94.62 131 ARG A N 1
ATOM 1119 C CA . ARG A 1 131 ? 0.417 17.426 2.561 1.00 94.62 131 ARG A CA 1
ATOM 1120 C C . ARG A 1 131 ? -0.797 17.273 3.473 1.00 94.62 131 ARG A C 1
ATOM 1122 O O . ARG A 1 131 ? -0.665 17.473 4.677 1.00 94.62 131 ARG A O 1
ATOM 1129 N N . LEU A 1 132 ? -1.963 16.944 2.920 1.00 96.38 132 LEU A N 1
ATOM 1130 C CA . LEU A 1 132 ? -3.181 16.761 3.699 1.00 96.38 132 LEU A CA 1
ATOM 1131 C C . LEU A 1 132 ? -3.178 15.368 4.332 1.00 96.38 132 LEU A C 1
ATOM 1133 O O . LEU A 1 132 ? -3.160 14.376 3.609 1.00 96.38 132 LEU A O 1
ATOM 1137 N N . PHE A 1 133 ? -3.242 15.305 5.659 1.00 97.56 133 PHE A N 1
ATOM 1138 C CA . PHE A 1 133 ? -3.462 14.083 6.435 1.00 97.56 133 PHE A CA 1
ATOM 1139 C C . PHE A 1 133 ? -4.742 14.246 7.250 1.00 97.56 133 PHE A C 1
ATOM 1141 O O . PHE A 1 133 ? -4.987 15.327 7.787 1.00 97.56 133 PHE A O 1
ATOM 1148 N N . TYR A 1 134 ? -5.544 13.191 7.323 1.00 97.56 134 TYR A N 1
ATOM 1149 C CA . TYR A 1 134 ? -6.774 13.159 8.115 1.00 97.56 134 TYR A CA 1
ATOM 1150 C C . TYR A 1 134 ? -6.531 12.584 9.514 1.00 97.56 134 TYR A C 1
ATOM 1152 O O . TYR A 1 134 ? -7.250 12.925 10.450 1.00 97.56 134 TYR A O 1
ATOM 1160 N N . PHE A 1 135 ? -5.494 11.757 9.667 1.00 97.69 135 PHE A N 1
ATOM 1161 C CA . PHE A 1 135 ? -5.168 11.058 10.903 1.00 97.69 135 PHE A CA 1
ATOM 1162 C C . PHE A 1 135 ? -3.769 11.409 11.421 1.00 97.69 135 PHE A C 1
ATOM 1164 O O . PHE A 1 135 ? -2.854 11.838 10.701 1.00 97.69 135 PHE A O 1
ATOM 1171 N N . GLY A 1 136 ? -3.599 11.191 12.726 1.00 96.69 136 GLY A N 1
ATOM 1172 C CA . GLY A 1 136 ? -2.317 11.305 13.409 1.00 96.69 136 GLY A CA 1
ATOM 1173 C C . GLY A 1 136 ? -1.259 10.339 12.864 1.00 96.69 136 GLY A C 1
ATOM 1174 O O . GLY A 1 136 ? -1.504 9.486 12.008 1.00 96.69 136 GLY A O 1
ATOM 1175 N N . ILE A 1 137 ? -0.033 10.492 13.354 1.00 96.19 137 ILE A N 1
ATOM 1176 C CA . ILE A 1 137 ? 1.061 9.577 13.017 1.00 96.19 137 ILE A CA 1
ATOM 1177 C C . ILE A 1 137 ? 0.753 8.191 13.626 1.00 96.19 137 ILE A C 1
ATOM 1179 O O . ILE A 1 137 ? 0.413 8.146 14.808 1.00 96.19 137 ILE A O 1
ATOM 1183 N N . PRO A 1 138 ? 0.882 7.080 12.868 1.00 95.38 138 PRO A N 1
ATOM 1184 C CA . PRO A 1 138 ? 0.739 5.726 13.411 1.00 95.38 138 PRO A CA 1
ATOM 1185 C C . PRO A 1 138 ? 1.691 5.477 14.584 1.00 95.38 138 PRO A C 1
ATOM 1187 O O . PRO A 1 138 ? 2.827 5.960 14.565 1.00 95.38 138 PRO A O 1
ATOM 1190 N N . TYR A 1 139 ? 1.270 4.687 15.572 1.00 92.56 139 TYR A N 1
ATOM 1191 C CA . TYR A 1 139 ? 2.031 4.478 16.812 1.00 92.56 139 TYR A CA 1
ATOM 1192 C C . TYR A 1 139 ? 3.464 3.979 16.546 1.00 92.56 139 TYR A C 1
ATOM 1194 O O . TYR A 1 139 ? 4.433 4.544 17.054 1.00 92.56 139 TYR A O 1
ATOM 1202 N N . HIS A 1 140 ? 3.620 3.008 15.643 1.00 89.38 140 HIS A N 1
ATOM 1203 C CA . HIS A 1 140 ? 4.922 2.441 15.278 1.00 89.38 140 HIS A CA 1
ATOM 1204 C C . HIS A 1 140 ? 5.598 3.127 14.078 1.00 89.38 140 HIS A C 1
ATOM 1206 O O . HIS A 1 140 ? 6.541 2.587 13.495 1.00 89.38 140 HIS A O 1
ATOM 1212 N N . TYR A 1 141 ? 5.177 4.342 13.699 1.00 93.19 141 TYR A N 1
ATOM 1213 C CA . TYR A 1 141 ? 5.700 5.031 12.511 1.00 93.19 141 TYR A CA 1
ATOM 1214 C C . TYR A 1 141 ? 7.226 5.146 12.491 1.00 93.19 141 TYR A C 1
ATOM 1216 O O . TYR A 1 141 ? 7.822 5.043 11.423 1.00 93.19 141 TYR A O 1
ATOM 1224 N N . ARG A 1 142 ? 7.869 5.370 13.644 1.00 91.88 142 ARG A N 1
ATOM 1225 C CA . ARG A 1 142 ? 9.330 5.547 13.739 1.00 91.88 142 ARG A CA 1
ATOM 1226 C C . ARG A 1 142 ? 10.089 4.242 13.969 1.00 91.88 142 ARG A C 1
ATOM 1228 O O . ARG A 1 142 ? 11.255 4.172 13.597 1.00 91.88 142 ARG A O 1
ATOM 1235 N N . THR A 1 143 ? 9.445 3.249 14.574 1.00 91.62 143 THR A N 1
ATOM 1236 C CA . THR A 1 143 ? 10.107 2.064 15.135 1.00 91.62 143 THR A CA 1
ATOM 1237 C C . THR A 1 143 ? 9.847 0.791 14.342 1.00 91.62 143 THR A C 1
ATOM 1239 O O . THR A 1 143 ? 10.707 -0.078 14.336 1.00 91.62 143 THR A O 1
ATOM 1242 N N . TYR A 1 144 ? 8.724 0.684 13.623 1.00 92.69 144 TYR A N 1
ATOM 1243 C CA . TYR A 1 144 ? 8.399 -0.528 12.871 1.00 92.69 144 TYR A CA 1
ATOM 1244 C C . TYR A 1 144 ? 9.430 -0.809 11.772 1.00 92.69 144 TYR A C 1
ATOM 1246 O O . TYR A 1 144 ? 9.727 0.082 10.969 1.00 92.69 144 TYR A O 1
ATOM 1254 N N . SER A 1 145 ? 9.956 -2.032 11.735 1.00 89.00 145 SER A N 1
ATOM 1255 C CA . SER A 1 145 ? 11.023 -2.491 10.831 1.00 89.00 145 SER A CA 1
ATOM 1256 C C . SER A 1 145 ? 10.675 -3.798 10.108 1.00 89.00 145 SER A C 1
ATOM 1258 O O . SER A 1 145 ? 11.572 -4.486 9.635 1.00 89.00 145 SER A O 1
ATOM 1260 N N . GLY A 1 146 ? 9.387 -4.131 9.995 1.00 87.25 146 GLY A N 1
ATOM 1261 C CA . GLY A 1 146 ? 8.916 -5.338 9.306 1.00 87.25 146 GLY A CA 1
ATOM 1262 C C . GLY A 1 146 ? 8.859 -6.596 10.154 1.00 87.25 146 GLY A C 1
ATOM 1263 O O . GLY A 1 146 ? 8.921 -7.713 9.638 1.00 87.25 146 GLY A O 1
ATOM 1264 N N . ALA A 1 147 ? 8.718 -6.411 11.467 1.00 84.75 147 ALA A N 1
ATOM 1265 C CA . ALA A 1 147 ? 8.581 -7.509 12.404 1.00 84.75 147 ALA A CA 1
ATOM 1266 C C . ALA A 1 147 ? 7.408 -8.427 12.046 1.00 84.75 147 ALA A C 1
ATOM 1268 O O . ALA A 1 147 ? 7.556 -9.614 12.260 1.00 84.75 147 ALA A O 1
ATOM 1269 N N . HIS A 1 148 ? 6.310 -7.924 11.461 1.00 88.94 148 HIS A N 1
ATOM 1270 C CA . HIS A 1 148 ? 5.099 -8.696 11.144 1.00 88.94 148 HIS A CA 1
ATOM 1271 C C . HIS A 1 148 ? 5.035 -9.202 9.693 1.00 88.94 148 HIS A C 1
ATOM 1273 O O . HIS A 1 148 ? 4.015 -9.763 9.281 1.00 88.94 148 HIS A O 1
ATOM 1279 N N . TYR A 1 149 ? 6.122 -9.064 8.923 1.00 84.25 149 TYR A N 1
ATOM 1280 C CA . TYR A 1 149 ? 6.130 -9.486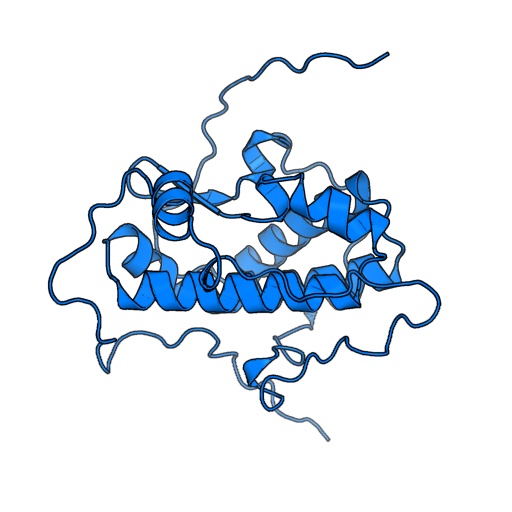 7.528 1.00 84.25 149 TYR A CA 1
ATOM 1281 C C . TYR A 1 149 ? 5.925 -10.998 7.406 1.00 84.25 149 TYR A C 1
ATOM 1283 O O . TYR A 1 149 ? 6.695 -11.803 7.929 1.00 84.25 149 TYR A O 1
ATOM 1291 N N . ARG A 1 150 ? 4.875 -11.396 6.687 1.00 83.50 150 ARG A N 1
ATOM 1292 C CA . ARG A 1 150 ? 4.365 -12.773 6.657 1.00 83.50 150 ARG A CA 1
ATOM 1293 C C . ARG A 1 150 ? 5.400 -13.855 6.278 1.00 83.50 150 ARG A C 1
ATOM 1295 O O . ARG A 1 150 ? 5.370 -14.921 6.897 1.00 83.50 150 ARG A O 1
ATOM 1302 N N . PRO A 1 151 ? 6.328 -13.644 5.326 1.00 81.94 151 PRO A N 1
ATOM 1303 C CA . PRO A 1 151 ? 7.421 -14.587 5.073 1.00 81.94 151 PRO A CA 1
ATOM 1304 C C . PRO A 1 151 ? 8.305 -14.908 6.287 1.00 81.94 151 PRO A C 1
ATOM 1306 O O . PRO A 1 151 ? 8.903 -15.978 6.316 1.00 81.94 151 PRO A O 1
ATOM 1309 N N . HIS A 1 152 ? 8.347 -14.058 7.319 1.00 77.44 152 HIS A N 1
ATOM 1310 C CA . HIS A 1 152 ? 9.044 -14.365 8.574 1.00 77.44 152 HIS A CA 1
ATOM 1311 C C . HIS A 1 152 ? 8.297 -15.389 9.456 1.00 77.44 152 HIS A C 1
ATOM 1313 O O . HIS A 1 152 ? 8.893 -15.947 10.373 1.00 77.44 152 HIS A O 1
ATOM 1319 N N . TYR A 1 153 ? 7.018 -15.674 9.181 1.00 74.19 153 TYR A N 1
ATOM 1320 C CA . TYR A 1 153 ? 6.134 -16.495 10.023 1.00 74.19 153 TYR A CA 1
ATOM 1321 C C . TYR A 1 153 ? 5.575 -17.719 9.296 1.00 74.19 153 TYR A C 1
ATOM 1323 O O . TYR A 1 153 ? 4.373 -17.981 9.337 1.00 74.19 153 TYR A O 1
ATOM 1331 N N . HIS A 1 154 ? 6.419 -18.473 8.586 1.00 79.69 154 HIS A N 1
ATOM 1332 C CA . HIS A 1 154 ? 5.994 -19.680 7.854 1.00 79.69 154 HIS A CA 1
ATOM 1333 C C . HIS A 1 154 ? 4.791 -19.438 6.920 1.00 79.69 154 HIS A C 1
ATOM 1335 O O . HIS A 1 154 ? 3.935 -20.303 6.746 1.00 79.69 154 HIS A O 1
ATOM 1341 N N . HIS A 1 155 ? 4.705 -18.236 6.342 1.00 80.19 155 HIS A N 1
ATOM 1342 C CA . HIS A 1 155 ? 3.597 -17.795 5.492 1.00 80.19 155 HIS A CA 1
ATOM 1343 C C . HIS A 1 155 ? 2.213 -17.732 6.176 1.00 80.19 155 HIS A C 1
ATOM 1345 O O . HIS A 1 155 ? 1.186 -17.676 5.494 1.00 80.19 155 HIS A O 1
ATOM 1351 N N . VAL A 1 156 ? 2.166 -17.666 7.510 1.00 86.88 156 VAL A N 1
ATOM 1352 C CA . VAL A 1 156 ? 0.944 -17.432 8.292 1.00 86.88 156 VAL A CA 1
ATOM 1353 C C . VAL A 1 156 ? 0.821 -15.947 8.626 1.00 86.88 156 VAL A C 1
ATOM 1355 O O . VAL A 1 156 ? 1.768 -15.321 9.089 1.00 86.88 156 VAL A O 1
ATOM 1358 N N . SER A 1 157 ? -0.359 -15.368 8.394 1.00 90.94 157 SER A N 1
ATOM 1359 C CA . SER A 1 157 ? -0.628 -13.966 8.733 1.00 90.94 157 SER A CA 1
ATOM 1360 C C . SER A 1 157 ? -0.497 -13.716 10.235 1.00 90.94 157 SER A C 1
ATOM 1362 O O . SER A 1 157 ? -1.227 -14.330 11.016 1.00 90.94 157 SER A O 1
ATOM 1364 N N . TYR A 1 158 ? 0.338 -12.749 10.620 1.00 93.69 158 TYR A N 1
ATOM 1365 C CA . TYR A 1 158 ? 0.404 -12.226 11.990 1.00 93.69 158 TYR A CA 1
ATOM 1366 C C . TYR A 1 158 ? -0.947 -11.653 12.465 1.00 93.69 158 TYR A C 1
ATOM 1368 O O . TYR A 1 158 ? -1.284 -11.704 13.647 1.00 93.69 158 TYR A O 1
ATOM 1376 N N . TYR A 1 159 ? -1.751 -11.132 11.533 1.00 94.75 159 TYR A N 1
ATOM 1377 C CA . TYR A 1 159 ? -2.996 -10.422 11.827 1.00 94.75 159 TYR A CA 1
ATOM 1378 C C . TYR A 1 159 ? -4.210 -11.342 12.001 1.00 94.75 159 TYR A C 1
ATOM 1380 O O . TYR A 1 159 ? -5.253 -10.921 12.513 1.00 94.75 159 TYR A O 1
ATOM 1388 N N . ARG A 1 160 ? -4.088 -12.613 11.606 1.00 93.38 160 ARG A N 1
ATOM 1389 C CA . ARG A 1 160 ? -5.176 -13.589 11.694 1.00 93.38 160 ARG A CA 1
ATOM 1390 C C . ARG A 1 160 ? -5.597 -13.808 13.149 1.00 93.38 160 ARG A C 1
ATOM 1392 O O . ARG A 1 160 ? -4.790 -14.185 13.990 1.00 93.38 160 ARG A O 1
ATOM 1399 N N . GLY A 1 161 ? -6.889 -13.632 13.423 1.00 92.44 161 GLY A N 1
ATOM 1400 C CA . GLY A 1 161 ? -7.479 -13.861 14.746 1.00 92.44 161 GLY A CA 1
ATOM 1401 C C . GLY A 1 161 ? -7.392 -12.675 15.715 1.00 92.44 161 GLY A C 1
ATOM 1402 O O . GLY A 1 161 ? -7.826 -12.811 16.856 1.00 92.44 161 GLY A O 1
ATOM 1403 N N . ARG A 1 162 ? -6.863 -11.518 15.286 1.00 94.62 162 ARG A N 1
ATOM 1404 C CA . ARG A 1 162 ? -6.789 -10.292 16.111 1.00 94.62 162 ARG A CA 1
ATOM 1405 C C . ARG A 1 162 ? -8.063 -9.437 16.064 1.00 94.62 162 ARG A C 1
ATOM 1407 O O . ARG A 1 162 ? -8.245 -8.581 16.922 1.00 94.62 162 ARG A O 1
ATOM 1414 N N . TYR A 1 163 ? -8.937 -9.681 15.087 1.00 95.88 163 TYR A N 1
ATOM 1415 C CA . TYR A 1 163 ? -10.133 -8.881 14.800 1.00 95.88 163 TYR A CA 1
ATOM 1416 C C . TYR A 1 163 ? -11.419 -9.730 14.765 1.00 95.88 163 TYR A C 1
ATOM 1418 O O . TYR A 1 163 ? -12.216 -9.650 13.838 1.00 95.88 163 TYR A O 1
ATOM 1426 N N . ASN A 1 164 ? -11.647 -10.551 15.794 1.00 92.81 164 ASN A N 1
ATOM 1427 C CA . ASN A 1 164 ? -12.774 -11.502 15.823 1.00 92.81 164 ASN A CA 1
ATOM 1428 C C . ASN A 1 164 ? -14.145 -10.858 16.096 1.00 92.81 164 ASN A C 1
ATOM 1430 O O . ASN A 1 164 ? -15.165 -11.543 16.073 1.00 92.81 164 ASN A O 1
ATOM 1434 N N . GLN A 1 165 ? -14.185 -9.555 16.375 1.00 93.00 165 GLN A N 1
ATOM 1435 C CA . GLN A 1 165 ? -15.415 -8.812 16.646 1.00 93.00 165 GLN A CA 1
ATOM 1436 C C . GLN A 1 165 ? -16.267 -8.544 15.392 1.00 93.00 165 GLN A C 1
ATOM 1438 O O . GLN A 1 165 ? -17.389 -8.058 15.514 1.00 93.00 165 GLN A O 1
ATOM 1443 N N . PHE A 1 166 ? -15.756 -8.831 14.191 1.00 94.19 166 PHE A N 1
ATOM 1444 C CA . PHE A 1 166 ? -16.506 -8.732 12.939 1.00 94.19 166 PHE A CA 1
ATOM 1445 C C . PHE A 1 166 ? -16.129 -9.848 11.961 1.00 94.19 166 PHE A C 1
ATOM 1447 O O . PHE A 1 166 ? -15.084 -10.482 12.073 1.00 94.19 166 PHE A O 1
ATOM 1454 N N . GLY A 1 167 ? -16.992 -10.081 10.971 1.00 94.06 167 GLY A N 1
ATOM 1455 C CA . GLY A 1 167 ? -16.710 -11.019 9.887 1.00 94.06 167 GLY A CA 1
ATOM 1456 C C . GLY A 1 167 ? -15.644 -10.488 8.927 1.00 94.06 167 GLY A C 1
ATOM 1457 O O . GLY A 1 167 ? -15.658 -9.310 8.558 1.00 94.06 167 GLY A O 1
ATOM 1458 N N . HIS A 1 168 ? -14.753 -11.376 8.489 1.00 95.00 168 HIS A N 1
ATOM 1459 C CA . HIS A 1 168 ? -13.770 -11.112 7.438 1.00 95.00 168 HIS A CA 1
ATOM 1460 C C . HIS A 1 168 ? -14.247 -11.657 6.095 1.00 95.00 168 HIS A C 1
ATOM 1462 O O . HIS A 1 168 ? -14.999 -12.630 6.033 1.00 95.00 168 HIS A O 1
ATOM 1468 N N . TYR A 1 169 ? -13.734 -11.086 5.004 1.00 93.12 169 TYR A N 1
ATOM 1469 C CA . TYR A 1 169 ? -13.940 -11.664 3.680 1.00 93.12 169 TYR A CA 1
ATOM 1470 C C . TYR A 1 169 ? -13.401 -13.106 3.656 1.00 93.12 169 TYR A C 1
ATOM 1472 O O . TYR A 1 169 ? -12.289 -13.374 4.114 1.00 93.12 169 TYR A O 1
ATOM 1480 N N . SER A 1 170 ? -14.204 -14.057 3.179 1.00 86.38 170 SER A N 1
ATOM 1481 C CA . SER A 1 170 ? -14.003 -15.484 3.477 1.00 86.38 170 SER A CA 1
ATOM 1482 C C . SER A 1 170 ? -12.848 -16.141 2.719 1.00 86.38 170 SER A C 1
ATOM 1484 O O . SER A 1 170 ? -12.305 -17.145 3.182 1.00 86.38 170 SER A O 1
ATOM 1486 N N . ARG A 1 171 ? -12.452 -15.587 1.568 1.00 85.06 171 ARG A N 1
ATOM 1487 C CA . ARG A 1 171 ? -11.414 -16.152 0.697 1.00 85.06 171 ARG A CA 1
ATOM 1488 C C . ARG A 1 171 ? -10.264 -15.169 0.490 1.00 85.06 171 ARG A C 1
ATOM 1490 O O . ARG A 1 171 ? -10.529 -13.979 0.345 1.00 85.06 171 ARG A O 1
ATOM 1497 N N . PRO A 1 172 ? -9.006 -15.638 0.444 1.00 81.56 172 PRO A N 1
ATOM 1498 C CA . PRO A 1 172 ? -7.914 -14.797 -0.027 1.00 81.56 172 PRO A CA 1
ATOM 1499 C C . PRO A 1 172 ? -8.214 -14.339 -1.460 1.00 81.56 172 PRO A C 1
ATOM 1501 O O . PRO A 1 172 ? -8.617 -15.151 -2.294 1.00 81.56 172 PRO A O 1
ATOM 1504 N N . TYR A 1 173 ? -8.030 -13.050 -1.736 1.00 77.56 173 TYR A N 1
ATOM 1505 C CA . TYR A 1 173 ? -8.089 -12.510 -3.091 1.00 77.56 173 TYR A CA 1
ATOM 1506 C C . TYR A 1 173 ? -6.655 -12.418 -3.616 1.00 77.56 173 TYR A C 1
ATOM 1508 O O . TYR A 1 173 ? -5.839 -11.704 -3.032 1.00 77.56 173 TYR A O 1
ATOM 1516 N N . ARG A 1 174 ? -6.341 -13.151 -4.688 1.00 81.69 174 ARG A N 1
ATOM 1517 C CA . ARG A 1 174 ? -4.982 -13.263 -5.237 1.00 81.69 174 ARG A CA 1
ATOM 1518 C C . ARG A 1 174 ? -4.978 -12.935 -6.719 1.00 81.69 174 ARG A C 1
ATOM 1520 O O . ARG A 1 174 ? -5.576 -13.653 -7.513 1.00 81.69 174 ARG A O 1
ATOM 1527 N N . ILE A 1 175 ? -4.247 -11.893 -7.090 1.00 80.25 175 ILE A N 1
ATOM 1528 C CA . ILE A 1 175 ? -4.108 -11.432 -8.476 1.00 80.25 175 ILE A CA 1
ATOM 1529 C C . ILE A 1 175 ? -3.446 -12.517 -9.325 1.00 80.25 175 ILE A C 1
ATOM 1531 O O . ILE A 1 175 ? -3.805 -12.697 -10.490 1.00 80.25 175 ILE A O 1
ATOM 1535 N N . ARG A 1 176 ? -2.493 -13.260 -8.745 1.00 79.81 176 ARG A N 1
ATOM 1536 C CA . ARG A 1 176 ? -1.784 -14.351 -9.429 1.00 79.81 176 ARG A CA 1
ATOM 1537 C C . ARG A 1 176 ? -2.674 -15.554 -9.749 1.00 79.81 176 ARG A C 1
ATOM 1539 O O . ARG A 1 176 ? -2.415 -16.222 -10.745 1.00 79.81 176 ARG A O 1
ATOM 1546 N N . ASP A 1 177 ? -3.707 -15.806 -8.944 1.00 73.12 177 ASP A N 1
ATOM 1547 C CA . ASP A 1 177 ? -4.620 -16.949 -9.113 1.00 73.12 177 ASP A CA 1
ATOM 1548 C C . ASP A 1 177 ? -5.826 -16.603 -10.017 1.00 73.12 177 ASP A C 1
ATOM 1550 O O . ASP A 1 177 ? -6.652 -17.464 -10.335 1.00 73.12 177 ASP A O 1
ATOM 1554 N N . GLU A 1 178 ? -5.947 -15.348 -10.463 1.00 62.88 178 GLU A N 1
ATOM 1555 C CA . GLU A 1 178 ? -7.048 -14.898 -11.311 1.00 62.88 178 GLU A CA 1
ATOM 1556 C C . GLU A 1 178 ? -6.782 -15.103 -12.801 1.00 62.88 178 GLU A C 1
ATOM 1558 O O . GLU A 1 178 ? -5.690 -14.869 -13.319 1.00 62.88 178 GLU A O 1
ATOM 1563 N N . ARG A 1 179 ? -7.846 -15.448 -13.542 1.00 60.28 179 ARG A N 1
ATOM 1564 C CA . ARG A 1 179 ? -7.820 -15.678 -15.004 1.00 60.28 179 ARG A CA 1
ATOM 1565 C C . ARG A 1 179 ? -7.358 -14.464 -15.827 1.00 60.28 179 ARG A C 1
ATOM 1567 O O . ARG A 1 179 ? -7.200 -14.570 -17.037 1.00 60.28 179 ARG A O 1
ATOM 1574 N N . VAL A 1 180 ? -7.177 -13.314 -15.184 1.00 61.16 180 VAL A N 1
ATOM 1575 C CA . VAL A 1 180 ? -6.853 -12.015 -15.785 1.00 61.16 180 VAL A CA 1
ATOM 1576 C C . VAL A 1 180 ? -5.496 -11.468 -15.323 1.00 61.16 180 VAL A C 1
ATOM 1578 O O . VAL A 1 180 ? -5.203 -10.299 -15.562 1.00 61.16 180 VAL A O 1
ATOM 1581 N N . PHE A 1 181 ? -4.631 -12.290 -14.715 1.00 66.75 181 PHE A N 1
ATOM 1582 C CA . PHE A 1 181 ? -3.281 -11.894 -14.279 1.00 66.75 181 PHE A CA 1
ATOM 1583 C C . PHE A 1 181 ? -2.495 -11.107 -15.346 1.00 66.75 181 PHE A C 1
ATOM 1585 O O . PHE A 1 181 ? -1.928 -10.049 -15.067 1.00 66.75 181 PHE A O 1
ATOM 1592 N N . HIS A 1 182 ? -2.521 -11.561 -16.604 1.00 65.75 182 HIS A N 1
ATOM 1593 C CA . HIS A 1 182 ? -1.876 -10.852 -17.715 1.00 65.75 182 HIS A CA 1
ATOM 1594 C C . HIS A 1 182 ? -2.530 -9.493 -18.026 1.00 65.75 182 HIS A C 1
ATOM 1596 O O . HIS A 1 182 ? -1.833 -8.537 -18.372 1.00 65.75 182 HIS A O 1
ATOM 1602 N N . SER A 1 183 ? -3.850 -9.369 -17.864 1.00 66.81 183 SER A N 1
ATOM 1603 C CA . SER A 1 183 ? -4.577 -8.103 -18.016 1.00 66.81 183 SER A CA 1
ATOM 1604 C C . SER A 1 183 ? -4.237 -7.117 -16.894 1.00 66.81 183 SER A C 1
ATOM 1606 O O . SER A 1 183 ? -4.033 -5.935 -17.175 1.00 66.81 183 SER A O 1
ATOM 1608 N N . TYR A 1 184 ? -4.093 -7.586 -15.650 1.00 72.06 184 TYR A N 1
ATOM 1609 C CA . TYR A 1 184 ? -3.631 -6.749 -14.537 1.00 72.06 184 TYR A CA 1
ATOM 1610 C C . TYR A 1 184 ? -2.189 -6.296 -14.721 1.00 72.06 184 TYR A C 1
ATOM 1612 O O . TYR A 1 184 ? -1.928 -5.100 -14.621 1.00 72.06 184 TYR A O 1
ATOM 1620 N N . ARG A 1 185 ? -1.289 -7.194 -15.145 1.00 71.31 185 ARG A N 1
ATOM 1621 C CA . ARG A 1 185 ? 0.078 -6.833 -15.563 1.00 71.31 185 ARG A CA 1
ATOM 1622 C C . ARG A 1 185 ? 0.086 -5.725 -16.596 1.00 71.31 185 ARG A C 1
ATOM 1624 O O . ARG A 1 185 ? 0.849 -4.774 -16.470 1.00 71.31 185 ARG A O 1
ATOM 1631 N N . ARG A 1 186 ? -0.797 -5.797 -17.588 1.00 69.06 186 ARG A N 1
ATOM 1632 C CA . ARG A 1 186 ? -0.929 -4.741 -18.594 1.00 69.06 186 ARG A CA 1
ATOM 1633 C C . ARG A 1 186 ? -1.488 -3.436 -18.019 1.00 69.06 186 ARG A C 1
ATOM 1635 O O . ARG A 1 186 ? -1.115 -2.367 -18.476 1.00 69.06 186 ARG A O 1
ATOM 1642 N N . SER A 1 187 ? -2.375 -3.491 -17.032 1.00 75.31 187 SER A N 1
ATOM 1643 C CA . SER A 1 187 ? -2.930 -2.294 -16.386 1.00 75.31 187 SER A CA 1
ATOM 1644 C C . SER A 1 187 ? -1.958 -1.633 -15.400 1.00 75.31 187 SER A C 1
ATOM 1646 O O . SER A 1 187 ? -2.004 -0.412 -15.228 1.00 75.31 187 SER A O 1
ATOM 1648 N N . ASP A 1 188 ? -1.111 -2.416 -14.738 1.00 83.19 188 ASP A N 1
ATOM 1649 C CA . ASP A 1 188 ? -0.138 -1.931 -13.759 1.00 83.19 188 ASP A CA 1
ATOM 1650 C C . ASP A 1 188 ? 1.164 -1.518 -14.439 1.00 83.19 188 ASP A C 1
ATOM 1652 O O . ASP A 1 188 ? 1.726 -0.472 -14.120 1.00 83.19 188 ASP A O 1
ATOM 1656 N N . PHE A 1 189 ? 1.612 -2.295 -15.424 1.00 84.69 189 PHE A N 1
ATOM 1657 C CA . PHE A 1 189 ? 2.913 -2.158 -16.074 1.00 84.69 189 PHE A CA 1
ATOM 1658 C C . PHE A 1 189 ? 2.809 -1.924 -17.584 1.00 84.69 189 PHE A C 1
ATOM 1660 O O . PHE A 1 189 ? 3.745 -2.228 -18.304 1.00 84.69 189 PHE A O 1
ATOM 1667 N N . GLY A 1 190 ? 1.695 -1.396 -18.094 1.00 71.62 190 GLY A N 1
ATOM 1668 C CA . GLY A 1 190 ? 1.354 -1.391 -19.527 1.00 71.62 190 GLY A CA 1
ATOM 1669 C C . GLY A 1 190 ? 2.362 -0.800 -20.514 1.00 71.62 190 GLY A C 1
ATOM 1670 O O . GLY A 1 190 ? 2.294 -1.134 -21.693 1.00 71.62 190 GLY A O 1
ATOM 1671 N N . SER A 1 191 ? 3.302 0.037 -20.067 1.00 75.19 191 SER A N 1
ATOM 1672 C CA . SER A 1 191 ? 4.406 0.546 -20.896 1.00 75.19 191 SER A CA 1
ATOM 1673 C C . SER A 1 191 ? 5.676 -0.316 -20.846 1.00 75.19 191 SER A C 1
ATOM 1675 O O . SER A 1 191 ? 6.680 0.036 -21.460 1.00 75.19 191 SER A O 1
ATOM 1677 N N . VAL A 1 192 ? 5.681 -1.385 -20.054 1.00 82.69 192 VAL A N 1
ATOM 1678 C CA . VAL A 1 192 ? 6.840 -2.243 -19.818 1.00 82.69 192 VAL A CA 1
ATOM 1679 C C . VAL A 1 192 ? 6.807 -3.419 -20.783 1.00 82.69 192 VAL A C 1
ATOM 1681 O O . VAL A 1 192 ? 5.898 -4.248 -20.755 1.00 82.69 192 VAL A O 1
ATOM 1684 N N . ASN A 1 193 ? 7.851 -3.521 -21.599 1.00 84.44 193 ASN A N 1
ATOM 1685 C CA . ASN A 1 193 ? 8.080 -4.689 -22.437 1.00 84.44 193 ASN A CA 1
ATOM 1686 C C . ASN A 1 193 ? 8.779 -5.766 -21.610 1.00 84.44 193 ASN A C 1
ATOM 1688 O O . ASN A 1 193 ? 9.864 -5.523 -21.083 1.00 84.44 193 ASN A O 1
ATOM 1692 N N . MET A 1 194 ? 8.165 -6.945 -21.497 1.00 83.19 194 MET A N 1
ATOM 1693 C CA . MET A 1 194 ? 8.786 -8.075 -20.807 1.00 83.19 194 MET A CA 1
ATOM 1694 C C . MET A 1 194 ? 10.063 -8.494 -21.532 1.00 83.19 194 MET A C 1
ATOM 1696 O O . MET A 1 194 ? 10.070 -8.676 -22.752 1.00 83.19 194 MET A O 1
ATOM 1700 N N . ARG A 1 195 ? 11.146 -8.646 -20.772 1.00 86.50 195 ARG A N 1
ATOM 1701 C CA . ARG A 1 195 ? 12.433 -9.087 -21.295 1.00 86.50 195 ARG A CA 1
ATOM 1702 C C . ARG A 1 195 ? 12.452 -10.610 -21.412 1.00 86.50 195 ARG A C 1
ATOM 1704 O O . ARG A 1 195 ? 12.180 -11.288 -20.419 1.00 86.50 195 ARG A O 1
ATOM 1711 N N . PRO A 1 196 ? 12.812 -11.165 -22.580 1.00 84.19 196 PRO A N 1
ATOM 1712 C CA . PRO A 1 196 ? 12.925 -12.609 -22.728 1.00 84.19 196 PRO A CA 1
ATOM 1713 C C . PRO A 1 196 ? 14.038 -13.160 -21.826 1.00 84.19 196 PRO A C 1
ATOM 1715 O O . PRO A 1 196 ? 15.037 -12.484 -21.588 1.00 84.19 196 PRO A O 1
ATOM 1718 N N . ASN A 1 197 ? 13.881 -14.405 -21.368 1.00 86.38 197 ASN A N 1
ATOM 1719 C CA . ASN A 1 197 ? 14.872 -15.143 -20.570 1.00 86.38 197 ASN A CA 1
ATOM 1720 C C . ASN A 1 197 ? 15.218 -14.506 -19.208 1.00 86.38 197 ASN A C 1
ATOM 1722 O O . ASN A 1 197 ? 16.330 -14.665 -18.713 1.00 86.38 197 ASN A O 1
ATOM 1726 N N . THR A 1 198 ? 14.258 -13.810 -18.589 1.00 89.00 198 THR A N 1
ATOM 1727 C CA . THR A 1 198 ? 14.416 -13.169 -17.268 1.00 89.00 198 THR A CA 1
ATOM 1728 C C . THR A 1 198 ? 13.522 -13.796 -16.190 1.00 89.00 198 THR A C 1
ATOM 1730 O O . THR A 1 198 ? 13.225 -13.172 -15.174 1.00 89.00 198 THR A O 1
ATOM 1733 N N . SER A 1 199 ? 13.077 -15.040 -16.389 1.00 87.56 199 SER A N 1
ATOM 1734 C CA . SER A 1 199 ? 12.235 -15.760 -15.423 1.00 87.56 199 SER A CA 1
ATOM 1735 C C . SER A 1 199 ? 12.986 -16.143 -14.144 1.00 87.56 199 SER A C 1
ATOM 1737 O O . SER A 1 199 ? 12.389 -16.199 -13.071 1.00 87.56 199 SER A O 1
ATOM 1739 N N . ASN A 1 200 ? 14.300 -16.369 -14.242 1.00 90.00 200 ASN A N 1
ATOM 1740 C CA . ASN A 1 200 ? 15.163 -16.708 -13.113 1.00 90.00 200 ASN A CA 1
ATOM 1741 C C . ASN A 1 200 ? 15.807 -15.451 -12.521 1.00 90.00 200 ASN A C 1
ATOM 1743 O O . ASN A 1 200 ? 16.421 -14.663 -13.244 1.00 90.00 200 ASN A O 1
ATOM 1747 N N . ARG A 1 201 ? 15.719 -15.292 -11.194 1.00 89.12 201 ARG A N 1
ATOM 1748 C CA . ARG A 1 201 ? 16.387 -14.202 -10.473 1.00 89.12 201 ARG A CA 1
ATOM 1749 C C . ARG A 1 201 ? 17.916 -14.400 -10.516 1.00 89.12 201 ARG A C 1
ATOM 1751 O O . ARG A 1 201 ? 18.390 -15.455 -10.091 1.00 89.12 201 ARG A O 1
ATOM 1758 N N . PRO A 1 202 ? 18.701 -13.400 -10.959 1.00 89.75 202 PRO A N 1
ATOM 1759 C CA . PRO A 1 202 ? 20.160 -13.435 -10.853 1.00 89.75 202 PRO A CA 1
ATOM 1760 C C . PRO A 1 202 ? 20.629 -13.529 -9.395 1.00 89.75 202 PRO A C 1
ATOM 1762 O O . PRO A 1 202 ? 20.033 -12.919 -8.510 1.00 89.75 202 PRO A O 1
ATOM 1765 N N . SER A 1 203 ? 21.733 -14.229 -9.130 1.00 85.38 203 SER A N 1
ATOM 1766 C CA . SER A 1 203 ? 22.247 -14.432 -7.762 1.00 85.38 203 SER A CA 1
ATOM 1767 C C . SER A 1 203 ? 22.649 -13.141 -7.037 1.00 85.38 203 SER A C 1
ATOM 1769 O O . SER A 1 203 ? 22.618 -13.090 -5.812 1.00 85.38 203 SER A O 1
ATOM 1771 N N . ASN A 1 204 ? 23.014 -12.095 -7.780 1.00 83.75 204 ASN A N 1
ATOM 1772 C CA . ASN A 1 204 ? 23.376 -10.778 -7.256 1.00 83.75 204 ASN A CA 1
ATOM 1773 C C . ASN A 1 204 ? 22.194 -9.795 -7.189 1.00 83.75 204 ASN A C 1
ATOM 1775 O O . ASN A 1 204 ? 22.378 -8.648 -6.774 1.00 83.75 204 ASN A O 1
ATOM 1779 N N . ALA A 1 205 ? 20.999 -10.203 -7.625 1.00 84.12 205 ALA A N 1
ATOM 1780 C CA . ALA A 1 205 ? 19.818 -9.361 -7.552 1.00 84.12 205 ALA A CA 1
ATOM 1781 C C . ALA A 1 205 ? 19.264 -9.331 -6.115 1.00 84.12 205 ALA A C 1
ATOM 1783 O O . ALA A 1 205 ? 19.317 -10.339 -5.406 1.00 84.12 205 ALA A O 1
ATOM 1784 N N . PRO A 1 206 ? 18.710 -8.191 -5.665 1.00 81.12 206 PRO A N 1
ATOM 1785 C CA . PRO A 1 206 ? 18.141 -8.087 -4.330 1.00 81.12 206 PRO A CA 1
ATOM 1786 C C . PRO A 1 206 ? 16.948 -9.034 -4.162 1.00 81.12 206 PRO A C 1
ATOM 1788 O O . PRO A 1 206 ? 16.105 -9.171 -5.049 1.00 81.12 206 PRO A O 1
ATOM 1791 N N . THR A 1 207 ? 16.849 -9.647 -2.986 1.00 73.69 207 THR A N 1
ATOM 1792 C CA . THR A 1 207 ? 15.679 -10.423 -2.572 1.00 73.69 207 THR A CA 1
ATOM 1793 C C . THR A 1 207 ? 14.580 -9.501 -2.057 1.00 73.69 207 THR A C 1
ATOM 1795 O O . THR A 1 207 ? 14.824 -8.657 -1.191 1.00 73.69 207 THR A O 1
ATOM 1798 N N . SER A 1 208 ? 13.353 -9.689 -2.537 1.00 65.94 208 SER A N 1
ATOM 1799 C CA . SER A 1 208 ? 12.165 -9.076 -1.941 1.00 65.94 208 SER A CA 1
ATOM 1800 C C . SER A 1 208 ? 12.051 -9.449 -0.458 1.00 65.94 208 SER A C 1
ATOM 1802 O O . SER A 1 208 ? 12.044 -10.631 -0.118 1.00 65.94 208 SER A O 1
ATOM 1804 N N . GLY A 1 209 ? 11.946 -8.454 0.425 1.00 61.66 209 GLY A N 1
ATOM 1805 C CA . GLY A 1 209 ? 11.728 -8.686 1.860 1.00 61.66 209 GLY A CA 1
ATOM 1806 C C . GLY A 1 209 ? 12.983 -8.904 2.713 1.00 61.66 209 GLY A C 1
ATOM 1807 O O . GLY A 1 209 ? 12.869 -9.426 3.814 1.00 61.66 209 GLY A O 1
ATOM 1808 N N . SER A 1 210 ? 14.173 -8.492 2.266 1.00 61.34 210 SER A N 1
ATOM 1809 C CA . SER A 1 210 ? 15.338 -8.389 3.158 1.00 61.34 210 SER A CA 1
ATOM 1810 C C . SER A 1 210 ? 15.172 -7.189 4.104 1.00 61.34 210 SER A C 1
ATOM 1812 O O . SER A 1 210 ? 15.599 -6.073 3.787 1.00 61.34 210 SER A O 1
ATOM 1814 N N . PHE A 1 211 ? 14.495 -7.392 5.233 1.00 63.72 211 PHE A N 1
ATOM 1815 C CA . PHE A 1 211 ? 14.444 -6.414 6.320 1.00 63.72 211 PHE A CA 1
ATOM 1816 C C . PHE A 1 211 ? 15.779 -6.421 7.069 1.00 63.72 211 PHE A C 1
ATOM 1818 O O . PHE A 1 211 ? 16.369 -7.476 7.295 1.00 63.72 211 PHE A O 1
ATOM 1825 N N . GLU A 1 212 ? 16.286 -5.240 7.429 1.00 52.50 212 GLU A N 1
ATOM 1826 C CA . GLU A 1 212 ? 17.429 -5.153 8.338 1.00 52.50 212 GLU A CA 1
ATOM 1827 C C . GLU A 1 212 ? 17.036 -5.833 9.653 1.00 52.50 212 GLU A C 1
ATOM 1829 O O . GLU A 1 212 ? 16.022 -5.472 10.252 1.00 52.50 212 GLU A O 1
ATOM 1834 N N . SER A 1 213 ? 17.815 -6.834 10.077 1.00 40.34 213 SER A N 1
ATOM 1835 C CA . SER A 1 213 ? 17.640 -7.497 11.369 1.00 40.34 213 SER A CA 1
ATOM 1836 C C . SER A 1 213 ? 17.756 -6.444 12.468 1.00 40.34 213 SER A C 1
ATOM 1838 O O . SER A 1 213 ? 18.853 -6.036 12.852 1.00 40.34 213 SER A O 1
ATOM 1840 N N . SER A 1 214 ? 16.619 -5.943 12.949 1.00 41.84 214 SER A N 1
ATOM 1841 C CA . SER A 1 214 ? 16.574 -5.173 14.180 1.00 41.84 214 SER A CA 1
ATOM 1842 C C . SER A 1 214 ? 16.937 -6.142 15.292 1.00 41.84 214 SER A C 1
ATOM 1844 O O . SER A 1 214 ? 16.155 -7.040 15.606 1.00 41.84 214 SER A O 1
ATOM 1846 N N . GLY A 1 215 ? 18.156 -5.990 15.814 1.00 36.81 215 GLY A N 1
ATOM 1847 C CA . GLY A 1 215 ? 18.689 -6.803 16.893 1.00 36.81 215 GLY A CA 1
ATOM 1848 C C . GLY A 1 215 ? 17.643 -7.006 17.981 1.00 36.81 215 GLY A C 1
ATOM 1849 O O . GLY A 1 215 ? 17.070 -6.044 18.493 1.00 36.81 215 GLY A O 1
ATOM 1850 N N . GLN A 1 216 ? 17.397 -8.274 18.306 1.00 31.20 216 GLN A N 1
ATOM 1851 C CA . GLN A 1 216 ? 16.727 -8.656 19.536 1.00 31.20 216 GLN A CA 1
ATOM 1852 C C . GLN A 1 216 ? 17.521 -8.058 20.700 1.00 31.20 216 GLN A C 1
ATOM 1854 O O . GLN A 1 216 ? 18.551 -8.598 21.103 1.00 31.20 216 GLN A O 1
ATOM 1859 N N . LEU A 1 217 ? 17.064 -6.925 21.224 1.00 33.78 217 LEU A N 1
ATOM 1860 C CA . LEU A 1 217 ? 17.398 -6.548 22.584 1.00 33.78 217 LEU A CA 1
ATOM 1861 C C . LEU A 1 217 ? 16.400 -7.263 23.491 1.00 33.78 217 LEU A C 1
ATOM 1863 O O . LEU A 1 217 ? 15.187 -7.149 23.316 1.00 33.78 217 LEU A O 1
ATOM 1867 N N . ARG A 1 218 ? 16.995 -8.090 24.351 1.00 33.53 218 ARG A N 1
ATOM 1868 C CA . ARG A 1 218 ? 16.396 -8.840 25.451 1.00 33.53 218 ARG A CA 1
ATOM 1869 C C . ARG A 1 218 ? 15.670 -7.926 26.429 1.00 33.53 218 ARG A C 1
ATOM 1871 O O . ARG A 1 218 ? 16.129 -6.772 26.587 1.00 33.53 218 ARG A O 1
#

Sequence (218 aa):
MKKYLFILFMAVTTTAMAGMSTSKVRKETRFLTDKMAYELDLNTSQYNDAYEINYDFIYSIRNIMDYVVRGEEWAMNDYYEALDIRNDDLRWVFSESQYRRFLGADYFYRPLYINGGRWNFRVYINYPNTRLFYFGIPYHYRTYSGAHYRPHYHHVSYYRGRYNQFGHYSRPYRIRDERVFHSYRRSDFGSVNMRPNTSNRPSNAPTSGSFESSGQLR